Protein AF-A0A4U4E8X3-F1 (afdb_monomer)

Secondary structure (DSSP, 8-state):
----------------SHHHHSS----------TTHHHHHHHHHHHHHHHHHHHHHHHHHHHHB-TTSPBPTT--HHHHHHHHHHHHHHHHHHH-HHHHTTS-HHHHHHHHHHHHHHHHHHHHHHHHHHHHHHHHTTBSSS--SEETTEE-TTPPBPTT--HHHHHHHHHHHHTT---SHHHHHHHHHHHHHHHHHHHHHHHHHHHHTTB-TTSSB-TTS-GGGHHHHHHHHHT---HHHHHHHHHHHHHHHHHHHHHHHHHHHHHHHHHHHHHHHHHHHHHHHHHHHHHHHHHHHHHHHHHHHHHHHHHHHHHHHHHHHHHHHHHHHHHHHHHHHHHHHHHHHHHHHHHHHHHHHHHHHHHTT-

Foldseek 3Di:
DDDDPPPDPPPPPPDDPPPVPPPPPDDDDDDDDPPCPLVVLQVVLLVVLVVLLVVLVVLLCQQAPSLGFGALDDDVVSLVVSVVSLVVVVVLLPPCVSCVSHDPVSSVVSVVSSVVSVLSSVSSVLLVVLQVLLQVQAPDDDGCDRGPDHDLPGAGDPPDALVSLVVSLVSLVVSPDDGPSSVSVVSSSVSSNVLNVLLVVLVVVLCQQADPVGHGDLPGDCPCLVVSVVSLVVRNDPVSSVVSVVSSVNNVVSPVVSVVVVVVVVVVVVVVVVVVVVVVVVVVVVVVVVVVVVVVVVVVVVVVVVVVVVVVVVVVVVVVVVVVVVVVVVVVVVVVVVVVVVVVVVVVVVVVVVVVVVVVVVVVD

Radius of gyration: 70.24 Å; Cα contacts (8 Å, |Δi|>4): 197; chains: 1; bounding box: 148×49×226 Å

Mean predicted aligned error: 13.61 Å

pLDDT: mean 84.88, std 18.54, range [25.69, 98.56]

Structure (mmCIF, N/CA/C/O backbone):
data_AF-A0A4U4E8X3-F1
#
_entry.id   AF-A0A4U4E8X3-F1
#
loop_
_atom_site.group_PDB
_atom_site.id
_atom_site.type_symbol
_atom_site.label_atom_id
_atom_site.label_alt_id
_atom_site.label_comp_id
_atom_site.label_asym_id
_atom_site.label_entity_id
_atom_site.label_seq_id
_atom_site.pdbx_PDB_ins_code
_atom_site.Cartn_x
_atom_site.Cartn_y
_atom_site.Cartn_z
_atom_site.occupancy
_atom_site.B_iso_or_equiv
_atom_site.auth_seq_id
_atom_site.auth_comp_id
_atom_site.auth_asym_id
_atom_site.auth_atom_id
_atom_site.pdbx_PDB_model_num
ATOM 1 N N . MET A 1 1 ? 12.644 16.305 30.733 1.00 39.75 1 MET A N 1
ATOM 2 C CA . MET A 1 1 ? 11.166 16.216 30.734 1.00 39.75 1 MET A CA 1
ATOM 3 C C . MET A 1 1 ? 10.735 15.539 32.026 1.00 39.75 1 MET A C 1
ATOM 5 O O . MET A 1 1 ? 11.116 14.398 32.245 1.00 39.75 1 MET A O 1
ATOM 9 N N . LYS A 1 2 ? 10.052 16.263 32.921 1.00 32.53 2 LYS A N 1
ATOM 10 C CA . LYS A 1 2 ? 9.590 15.738 34.216 1.00 32.53 2 LYS A CA 1
ATOM 11 C C . LYS A 1 2 ? 8.388 14.817 33.978 1.00 32.53 2 LYS A C 1
ATOM 13 O O . LYS A 1 2 ? 7.361 15.289 33.502 1.00 32.53 2 LYS A O 1
ATOM 18 N N . ARG A 1 3 ? 8.522 13.522 34.280 1.00 28.67 3 ARG A N 1
ATOM 19 C CA . ARG A 1 3 ? 7.381 12.601 34.372 1.00 28.67 3 ARG A CA 1
ATOM 20 C C . ARG A 1 3 ? 6.646 12.913 35.673 1.00 28.67 3 ARG A C 1
ATOM 22 O O . ARG A 1 3 ? 7.213 12.752 36.746 1.00 28.67 3 ARG A O 1
ATOM 29 N N . ILE A 1 4 ? 5.427 13.428 35.559 1.00 28.88 4 ILE A N 1
ATOM 30 C CA . ILE A 1 4 ? 4.501 13.558 36.683 1.00 28.88 4 ILE A CA 1
ATOM 31 C C . ILE A 1 4 ? 3.755 12.225 36.746 1.00 28.88 4 ILE A C 1
ATOM 33 O O . ILE A 1 4 ? 2.861 11.968 35.944 1.00 28.88 4 ILE A O 1
ATOM 37 N N . GLU A 1 5 ? 4.189 11.345 37.643 1.00 28.27 5 GLU A N 1
ATOM 38 C CA . GLU A 1 5 ? 3.464 10.124 37.987 1.00 28.27 5 GLU A CA 1
ATOM 39 C C . GLU A 1 5 ? 2.253 10.517 38.837 1.00 28.27 5 GLU A C 1
ATOM 41 O O . GLU A 1 5 ? 2.369 10.827 40.021 1.00 28.27 5 GLU A O 1
ATOM 46 N N . ILE A 1 6 ? 1.076 10.561 38.211 1.00 30.62 6 ILE A N 1
ATOM 47 C CA . ILE A 1 6 ? -0.191 10.689 38.930 1.00 30.62 6 ILE A CA 1
ATOM 48 C C . ILE A 1 6 ? -0.526 9.299 39.471 1.00 30.62 6 ILE A C 1
ATOM 50 O O . ILE A 1 6 ? -1.083 8.448 38.779 1.00 30.62 6 ILE A O 1
ATOM 54 N N . MET A 1 7 ? -0.122 9.071 40.716 1.00 25.69 7 MET A N 1
ATOM 55 C CA . MET A 1 7 ? -0.490 7.919 41.527 1.00 25.69 7 MET A CA 1
ATOM 56 C C . MET A 1 7 ? -1.996 8.013 41.828 1.00 25.69 7 MET A C 1
ATOM 58 O O . MET A 1 7 ? -2.414 8.734 42.730 1.00 25.69 7 MET A O 1
ATOM 62 N N . MET A 1 8 ? -2.833 7.348 41.024 1.00 29.84 8 MET A N 1
ATOM 63 C CA . MET A 1 8 ? -4.249 7.176 41.360 1.00 29.84 8 MET A CA 1
ATOM 64 C C . MET A 1 8 ? -4.354 6.284 42.604 1.00 29.84 8 MET A C 1
ATOM 66 O O . MET A 1 8 ? -3.738 5.215 42.625 1.00 29.84 8 MET A O 1
ATOM 70 N N . PRO A 1 9 ? -5.133 6.671 43.627 1.00 33.16 9 PRO A N 1
ATOM 71 C CA . PRO A 1 9 ? -5.427 5.779 44.732 1.00 33.16 9 PRO A CA 1
ATOM 72 C C . PRO A 1 9 ? -6.280 4.626 44.197 1.00 33.16 9 PRO A C 1
ATOM 74 O O . PRO A 1 9 ? -7.441 4.801 43.833 1.00 33.16 9 PRO A O 1
ATOM 77 N N . VAL A 1 10 ? -5.688 3.434 44.131 1.00 31.28 10 VAL A N 1
ATOM 78 C CA . VAL A 1 10 ? -6.436 2.178 44.069 1.00 31.28 10 VAL A CA 1
ATOM 79 C C . VAL A 1 10 ? -7.193 2.096 45.389 1.00 31.28 10 VAL A C 1
ATOM 81 O O . VAL A 1 10 ? -6.617 1.779 46.429 1.00 31.28 10 VAL A O 1
ATOM 84 N N . VAL A 1 11 ? -8.469 2.475 45.365 1.00 31.50 11 VAL A N 1
ATOM 85 C CA . VAL A 1 11 ? -9.379 2.276 46.489 1.00 31.50 11 VAL A CA 1
ATOM 86 C C . VAL A 1 11 ? -9.581 0.770 46.610 1.00 31.50 11 VAL A C 1
ATOM 88 O O . VAL A 1 11 ? -10.378 0.161 45.903 1.00 31.50 11 VAL A O 1
ATOM 91 N N . VAL A 1 12 ? -8.780 0.156 47.476 1.00 31.02 12 VAL A N 1
ATOM 92 C CA . VAL A 1 12 ? -8.960 -1.216 47.940 1.00 31.02 12 VAL A CA 1
ATOM 93 C C . VAL A 1 12 ? -10.266 -1.243 48.733 1.00 31.02 12 VAL A C 1
ATOM 95 O O . VAL A 1 12 ? -10.288 -0.946 49.925 1.00 31.02 12 VAL A O 1
ATOM 98 N N . ILE A 1 13 ? -11.374 -1.587 48.073 1.00 35.78 13 ILE A N 1
ATOM 99 C CA . ILE A 1 13 ? -12.645 -1.918 48.734 1.00 35.78 13 ILE A CA 1
ATOM 100 C C . ILE A 1 13 ? -12.522 -3.352 49.271 1.00 35.78 13 ILE A C 1
ATOM 102 O O . ILE A 1 13 ? -13.151 -4.290 48.797 1.00 35.78 13 ILE A O 1
ATOM 106 N N . VAL A 1 14 ? -11.647 -3.536 50.259 1.00 38.25 14 VAL A N 1
ATOM 107 C CA . VAL A 1 14 ? -11.570 -4.750 51.082 1.00 38.25 14 VAL A CA 1
ATOM 108 C C . VAL A 1 14 ? -11.505 -4.307 52.534 1.00 38.25 14 VAL A C 1
ATOM 110 O O . VAL A 1 14 ? -10.469 -4.378 53.183 1.00 38.25 14 VAL A O 1
ATOM 113 N N . LEU A 1 15 ? -12.616 -3.781 53.043 1.00 35.06 15 LEU A N 1
ATOM 114 C CA . LEU A 1 15 ? -12.811 -3.562 54.474 1.00 35.06 15 LEU A CA 1
ATOM 115 C C . LEU A 1 15 ? -14.268 -3.195 54.720 1.00 35.06 15 LEU A C 1
ATOM 117 O O . LEU A 1 15 ? -14.590 -2.020 54.696 1.00 35.06 15 LEU A O 1
ATOM 121 N N . LEU A 1 16 ? -15.148 -4.186 54.929 1.00 33.88 16 LEU A N 1
ATOM 122 C CA . LEU A 1 16 ? -16.411 -3.990 55.669 1.00 33.88 16 LEU A CA 1
ATOM 123 C C . LEU A 1 16 ? -17.193 -5.279 56.015 1.00 33.88 16 LEU A C 1
ATOM 125 O O . LEU A 1 16 ? -18.355 -5.203 56.394 1.00 33.88 16 LEU A O 1
ATOM 129 N N . ILE A 1 17 ? -16.572 -6.467 56.004 1.00 38.47 17 ILE A N 1
ATOM 130 C CA . ILE A 1 17 ? -17.195 -7.671 56.605 1.00 38.47 17 ILE A CA 1
ATOM 131 C C . ILE A 1 17 ? -17.140 -7.621 58.153 1.00 38.47 17 ILE A C 1
ATOM 133 O O . ILE A 1 17 ? -17.890 -8.311 58.836 1.00 38.47 17 ILE A O 1
ATOM 137 N N . VAL A 1 18 ? -16.322 -6.742 58.748 1.00 38.53 18 VAL A N 1
ATOM 138 C CA . VAL A 1 18 ? -16.055 -6.759 60.201 1.00 38.53 18 VAL A CA 1
ATOM 139 C C . VAL A 1 18 ? -16.938 -5.799 61.020 1.00 38.53 18 VAL A C 1
ATOM 141 O O . VAL A 1 18 ? -17.185 -6.073 62.195 1.00 38.53 18 VAL A O 1
ATOM 144 N N . LEU A 1 19 ? -17.497 -4.723 60.449 1.00 36.66 19 LEU A N 1
ATOM 145 C CA . LEU A 1 19 ? -18.262 -3.750 61.257 1.00 36.66 19 LEU A CA 1
ATOM 146 C C . LEU A 1 19 ? -19.733 -4.125 61.497 1.00 36.66 19 LEU A C 1
ATOM 148 O O . LEU A 1 19 ? -20.310 -3.647 62.467 1.00 36.66 19 LEU A O 1
ATOM 152 N N . PHE A 1 20 ? -20.318 -5.037 60.711 1.00 41.59 20 PHE A N 1
ATOM 153 C CA . PHE A 1 20 ? -21.650 -5.587 61.013 1.00 41.59 20 PHE A CA 1
ATOM 154 C C . PHE A 1 20 ? -21.611 -6.892 61.827 1.00 41.59 20 PHE A C 1
ATOM 156 O O . PHE A 1 20 ? -22.578 -7.206 62.517 1.00 41.59 20 PHE A O 1
ATOM 163 N N . GLY A 1 21 ? -20.500 -7.640 61.804 1.00 35.34 21 GLY A N 1
ATOM 164 C CA . GLY A 1 21 ? -20.381 -8.920 62.517 1.00 35.34 21 GLY A CA 1
ATOM 165 C C . GLY A 1 21 ? -20.023 -8.815 64.005 1.00 35.34 21 GLY A C 1
ATOM 166 O O . GLY A 1 21 ? -20.300 -9.742 64.762 1.00 35.34 21 GLY A O 1
ATOM 167 N N . SER A 1 22 ? -19.431 -7.701 64.449 1.00 34.91 22 SER A N 1
ATOM 168 C CA . SER A 1 22 ? -18.725 -7.670 65.744 1.00 34.91 22 SER A CA 1
ATOM 169 C C . SER A 1 22 ? -19.485 -7.017 66.906 1.00 34.91 22 SER A C 1
ATOM 171 O O . SER A 1 22 ? -19.004 -7.085 68.033 1.00 34.91 22 SER A O 1
ATOM 173 N N . PHE A 1 23 ? -20.651 -6.392 66.686 1.00 38.66 23 PHE A N 1
ATOM 174 C CA . PHE A 1 23 ? -21.332 -5.628 67.751 1.00 38.66 23 PHE A CA 1
ATOM 175 C C . PHE A 1 23 ? -22.553 -6.317 68.392 1.00 38.66 23 PHE A C 1
ATOM 177 O O . PHE A 1 23 ? -23.090 -5.803 69.367 1.00 38.66 23 PHE A O 1
ATOM 184 N N . PHE A 1 24 ? -22.986 -7.496 67.923 1.00 43.75 24 PHE A N 1
ATOM 185 C CA . PHE A 1 24 ? -24.283 -8.076 68.334 1.00 43.75 24 PHE A CA 1
ATOM 186 C C . PHE A 1 24 ? -24.245 -9.473 68.977 1.00 43.75 24 PHE A C 1
ATOM 188 O O . PHE A 1 24 ? -25.251 -10.177 68.986 1.00 43.75 24 PHE A O 1
ATOM 195 N N . TYR A 1 25 ? -23.133 -9.866 69.607 1.00 38.88 25 TYR A N 1
ATOM 196 C CA . TYR A 1 25 ? -23.104 -11.037 70.499 1.00 38.88 25 TYR A CA 1
ATOM 197 C C . TYR A 1 25 ? -22.824 -10.629 71.952 1.00 38.88 25 TYR A C 1
ATOM 199 O O . TYR A 1 25 ? -21.794 -10.954 72.536 1.00 38.88 25 TYR A O 1
ATOM 207 N N . LYS A 1 26 ? -23.778 -9.927 72.576 1.00 35.81 26 LYS A N 1
ATOM 208 C CA . LYS A 1 26 ? -23.863 -9.865 74.041 1.00 35.81 26 LYS A CA 1
ATOM 209 C C . LYS A 1 26 ? -25.292 -10.168 74.483 1.00 35.81 26 LYS A C 1
ATOM 211 O O . LYS A 1 26 ? -26.188 -9.336 74.416 1.00 35.81 26 LYS A O 1
ATOM 216 N N . LYS A 1 27 ? -25.470 -11.422 74.896 1.00 53.50 27 LYS A N 1
ATOM 217 C CA . LYS A 1 27 ? -26.635 -11.983 75.580 1.00 53.50 27 LYS A CA 1
ATOM 218 C C . LYS A 1 27 ? -27.003 -11.067 76.751 1.00 53.50 27 LYS A C 1
ATOM 220 O O . LYS A 1 27 ? -26.220 -10.970 77.693 1.00 53.50 27 LYS A O 1
ATOM 225 N N . ASN A 1 28 ? -28.161 -10.410 76.702 1.00 39.38 28 ASN A N 1
ATOM 226 C CA . ASN A 1 28 ? -28.759 -9.870 77.912 1.00 39.38 28 ASN A CA 1
ATOM 227 C C . ASN A 1 28 ? -30.272 -10.069 77.938 1.00 39.38 28 ASN A C 1
ATOM 229 O O . ASN A 1 28 ? -30.977 -9.997 76.935 1.00 39.38 28 ASN A O 1
ATOM 233 N N . THR A 1 29 ? -30.681 -10.438 79.134 1.00 44.25 29 THR A N 1
ATOM 234 C CA . THR A 1 29 ? -31.947 -10.996 79.567 1.00 44.25 29 THR A CA 1
ATOM 235 C C . THR A 1 29 ? -33.033 -9.925 79.613 1.00 44.25 29 THR A C 1
ATOM 237 O O . THR A 1 29 ? -32.749 -8.742 79.770 1.00 44.25 29 THR A O 1
ATOM 240 N N . GLN A 1 30 ? -34.275 -10.382 79.477 1.00 49.22 30 GLN A N 1
ATOM 241 C CA . GLN A 1 30 ? -35.524 -9.628 79.547 1.00 49.22 30 GLN A CA 1
ATOM 242 C C . GLN A 1 30 ? -35.517 -8.474 80.563 1.00 49.22 30 GLN A C 1
ATOM 244 O O . GLN A 1 30 ? -35.451 -8.709 81.766 1.00 49.22 30 GLN A O 1
ATOM 249 N N . GLN A 1 31 ? -35.741 -7.255 80.075 1.00 39.00 31 GLN A N 1
ATOM 250 C CA . GLN A 1 31 ? -36.633 -6.294 80.720 1.00 39.00 31 GLN A CA 1
ATOM 251 C C . GLN A 1 31 ? -37.178 -5.339 79.658 1.00 39.00 31 GLN A C 1
ATOM 253 O O . GLN A 1 31 ? -36.463 -4.515 79.096 1.00 39.00 31 GLN A O 1
ATOM 258 N N . ALA A 1 32 ? -38.465 -5.513 79.360 1.00 48.06 32 ALA A N 1
ATOM 259 C CA . ALA A 1 32 ? -39.227 -4.657 78.475 1.00 48.06 32 ALA A CA 1
ATOM 260 C C . ALA A 1 32 ? -39.367 -3.265 79.104 1.00 48.06 32 ALA A C 1
ATOM 262 O O . ALA A 1 32 ? -40.010 -3.101 80.140 1.00 48.06 32 ALA A O 1
ATOM 263 N N . SER A 1 33 ? -38.790 -2.266 78.444 1.00 44.06 33 SER A N 1
ATOM 264 C CA . SER A 1 33 ? -39.191 -0.870 78.578 1.00 44.06 33 SER A CA 1
ATOM 265 C C . SER A 1 33 ? -39.529 -0.361 77.178 1.00 44.06 33 SER A C 1
ATOM 267 O O . SER A 1 33 ? -38.876 -0.694 76.193 1.00 44.06 33 SER A O 1
ATOM 269 N N . THR A 1 34 ? -40.634 0.366 77.067 1.00 40.47 34 THR A N 1
ATOM 270 C CA . THR A 1 34 ? -41.367 0.717 75.839 1.00 40.47 34 THR A CA 1
ATOM 271 C C . THR A 1 34 ? -40.649 1.699 74.898 1.00 40.47 34 THR A C 1
ATOM 273 O O . THR A 1 34 ? -41.286 2.359 74.083 1.00 40.47 34 THR A O 1
ATOM 276 N N . THR A 1 35 ? -39.320 1.752 74.958 1.00 41.91 35 THR A N 1
ATOM 277 C CA . THR A 1 35 ? -38.432 2.506 74.061 1.00 41.91 35 THR A CA 1
ATOM 278 C C . THR A 1 35 ? -37.864 1.633 72.922 1.00 41.91 35 THR A C 1
ATOM 280 O O . THR A 1 35 ? -37.208 2.147 72.025 1.00 41.91 35 THR A O 1
ATOM 283 N N . ASP A 1 36 ? -38.148 0.323 72.912 1.00 46.91 36 ASP A N 1
ATOM 284 C CA . ASP A 1 36 ? -37.499 -0.669 72.028 1.00 46.91 36 ASP A CA 1
ATOM 285 C C . ASP A 1 36 ? -38.204 -0.969 70.688 1.00 46.91 36 ASP A C 1
ATOM 287 O O . ASP A 1 36 ? -37.655 -1.667 69.832 1.00 46.91 36 ASP A O 1
ATOM 291 N N . SER A 1 37 ? -39.415 -0.453 70.450 1.00 50.44 37 SER A N 1
ATOM 292 C CA . SER A 1 37 ? -40.157 -0.785 69.216 1.00 50.44 37 SER A CA 1
ATOM 293 C C . SER A 1 37 ? -39.642 -0.062 67.960 1.00 50.44 37 SER A C 1
ATOM 295 O O . SER A 1 37 ? -39.779 -0.582 66.850 1.00 50.44 37 SER A O 1
ATOM 297 N N . THR A 1 38 ? -39.025 1.113 68.118 1.00 51.22 38 THR A N 1
ATOM 298 C CA . THR A 1 38 ? -38.422 1.898 67.028 1.00 51.22 38 THR A CA 1
ATOM 299 C C . THR A 1 38 ? -37.070 1.325 66.604 1.00 51.22 38 THR A C 1
ATOM 301 O O . THR A 1 38 ? -36.862 1.119 65.408 1.00 51.22 38 THR A O 1
ATOM 304 N N . ASN A 1 39 ? -36.220 0.938 67.564 1.00 53.12 39 ASN A N 1
ATOM 305 C CA . ASN A 1 39 ? -34.931 0.283 67.297 1.00 53.12 39 ASN A CA 1
ATOM 306 C C . ASN A 1 39 ? -35.096 -1.063 66.572 1.00 53.12 39 ASN A C 1
ATOM 308 O O . ASN A 1 39 ? -34.350 -1.369 65.646 1.00 53.12 39 ASN A O 1
ATOM 312 N N . TYR A 1 40 ? -36.101 -1.869 66.933 1.00 57.72 40 TYR A N 1
ATOM 313 C CA . TYR A 1 40 ? -36.323 -3.163 66.274 1.00 57.72 40 TYR A CA 1
ATOM 314 C C . TYR A 1 40 ? -36.757 -3.020 64.803 1.00 57.72 40 TYR A C 1
ATOM 316 O O . TYR A 1 40 ? -36.376 -3.826 63.950 1.00 57.72 40 TYR A O 1
ATOM 324 N N . LYS A 1 41 ? -37.541 -1.980 64.482 1.00 61.06 41 LYS A N 1
ATOM 325 C CA . LYS A 1 41 ? -37.947 -1.681 63.099 1.00 61.06 41 LYS A CA 1
ATOM 326 C C . LYS A 1 41 ? -36.789 -1.118 62.273 1.00 61.06 41 LYS A C 1
ATOM 328 O O . LYS A 1 41 ? -36.628 -1.547 61.135 1.00 61.06 41 LYS A O 1
ATOM 333 N N . GLU A 1 42 ? -35.967 -0.234 62.843 1.00 61.59 42 GLU A N 1
ATOM 334 C CA . GLU A 1 42 ? -34.748 0.276 62.193 1.00 61.59 42 GLU A CA 1
ATOM 335 C C . GLU A 1 42 ? -33.795 -0.867 61.807 1.00 61.59 42 GLU A C 1
ATOM 337 O O . GLU A 1 42 ? -33.393 -0.981 60.648 1.00 61.59 42 GLU A O 1
ATOM 342 N N . VAL A 1 43 ? -33.499 -1.774 62.746 1.00 64.44 43 VAL A N 1
ATOM 343 C CA . VAL A 1 43 ? -32.559 -2.886 62.527 1.00 64.44 43 VAL A CA 1
ATOM 344 C C . VAL A 1 43 ? -33.024 -3.827 61.412 1.00 64.44 43 VAL A C 1
ATOM 346 O O . VAL A 1 43 ? -32.202 -4.285 60.618 1.00 64.44 43 VAL A O 1
ATOM 349 N N . ASN A 1 44 ? -34.326 -4.107 61.304 1.00 72.19 44 ASN A N 1
ATOM 350 C CA . ASN A 1 44 ? -34.842 -5.001 60.264 1.00 72.19 44 ASN A CA 1
ATOM 351 C C . ASN A 1 44 ? -34.807 -4.375 58.862 1.00 72.19 44 ASN A C 1
ATOM 353 O O . ASN A 1 44 ? -34.439 -5.065 57.909 1.00 72.19 44 ASN A O 1
ATOM 357 N N . VAL A 1 45 ? -35.136 -3.084 58.729 1.00 72.62 45 VAL A N 1
ATOM 358 C CA . VAL A 1 45 ? -35.063 -2.382 57.434 1.00 72.62 45 VAL A CA 1
ATOM 359 C C . VAL A 1 45 ? -33.610 -2.270 56.970 1.00 72.62 45 VAL A C 1
ATOM 361 O O . VAL A 1 45 ? -33.306 -2.643 55.836 1.00 72.62 45 VAL A O 1
ATOM 364 N N . LEU A 1 46 ? -32.695 -1.875 57.865 1.00 72.19 46 LEU A N 1
ATOM 365 C CA . LEU A 1 46 ? -31.260 -1.801 57.569 1.00 72.19 46 LEU A CA 1
ATOM 366 C C . LEU A 1 46 ? -30.671 -3.166 57.198 1.00 72.19 46 LEU A C 1
ATOM 368 O O . LEU A 1 46 ? -29.879 -3.265 56.264 1.00 72.19 46 LEU A O 1
ATOM 372 N N . LYS A 1 47 ? -31.077 -4.237 57.889 1.00 75.56 47 LYS A N 1
ATOM 373 C CA . LYS A 1 47 ? -30.613 -5.597 57.587 1.00 75.56 47 LYS A CA 1
ATOM 374 C C . LYS A 1 47 ? -31.103 -6.081 56.221 1.00 75.56 47 LYS A C 1
ATOM 376 O O . LYS A 1 47 ? -30.329 -6.705 55.499 1.00 75.56 47 LYS A O 1
ATOM 381 N N . SER A 1 48 ? -32.355 -5.788 55.859 1.00 81.88 48 SER A N 1
ATOM 382 C CA . SER A 1 48 ? -32.906 -6.147 54.545 1.00 81.88 48 SER A CA 1
ATOM 383 C C . SER A 1 48 ? -32.217 -5.373 53.420 1.00 81.88 48 SER A C 1
ATOM 385 O O . SER A 1 48 ? -31.714 -5.979 52.478 1.00 81.88 48 SER A O 1
ATOM 387 N N . GLN A 1 49 ? -32.128 -4.044 53.538 1.00 82.50 49 GLN A N 1
ATOM 388 C CA . GLN A 1 49 ? -31.494 -3.195 52.524 1.00 82.50 49 GLN A CA 1
ATOM 389 C C . GLN A 1 49 ? -29.993 -3.490 52.393 1.00 82.50 49 GLN A C 1
ATOM 391 O O . GLN A 1 49 ? -29.494 -3.622 51.279 1.00 82.50 49 GLN A O 1
ATOM 396 N N . GLY A 1 50 ? -29.283 -3.692 53.507 1.00 83.62 50 GLY A N 1
ATOM 397 C CA . GLY A 1 50 ? -27.869 -4.069 53.493 1.00 83.62 50 GLY A CA 1
ATOM 398 C C . GLY A 1 50 ? -27.613 -5.424 52.823 1.00 83.62 50 GLY A C 1
ATOM 399 O O . GLY A 1 50 ? -26.629 -5.580 52.097 1.00 83.62 50 GLY A O 1
ATOM 400 N N . ALA A 1 51 ? -28.513 -6.399 52.999 1.00 88.31 51 ALA A N 1
ATOM 401 C CA . ALA A 1 51 ? -28.427 -7.680 52.299 1.00 88.31 51 ALA A CA 1
ATOM 402 C C . ALA A 1 51 ? -28.642 -7.525 50.783 1.00 88.31 51 ALA A C 1
ATOM 404 O O . ALA A 1 51 ? -27.901 -8.120 49.997 1.00 88.31 51 ALA A O 1
ATOM 405 N N . GLU A 1 52 ? -29.606 -6.700 50.362 1.00 90.69 52 GLU A N 1
ATOM 406 C CA . GLU A 1 52 ? -29.838 -6.403 48.943 1.00 90.69 52 GLU A CA 1
ATOM 407 C C . GLU A 1 52 ? -28.663 -5.649 48.309 1.00 90.69 52 GLU A C 1
ATOM 409 O O . GLU A 1 52 ? -28.239 -6.009 47.212 1.00 90.69 52 GLU A O 1
ATOM 414 N N . ILE A 1 53 ? -28.075 -4.670 49.005 1.00 90.94 53 ILE A N 1
ATOM 415 C CA . ILE A 1 53 ? -26.882 -3.949 48.534 1.00 90.94 53 ILE A CA 1
ATOM 416 C C . ILE A 1 53 ? -25.693 -4.898 48.393 1.00 90.94 53 ILE A C 1
ATOM 418 O O . ILE A 1 53 ? -25.020 -4.891 47.363 1.00 90.94 53 ILE A O 1
ATOM 422 N N . THR A 1 54 ? -25.472 -5.780 49.371 1.00 91.81 54 THR A N 1
ATOM 423 C CA . THR A 1 54 ? -24.414 -6.802 49.291 1.00 91.81 54 THR A CA 1
ATOM 424 C C . THR A 1 54 ? -24.619 -7.709 48.073 1.00 91.81 54 THR A C 1
ATOM 426 O O . THR A 1 54 ? -23.666 -8.053 47.368 1.00 91.81 54 THR A O 1
ATOM 429 N N . LEU A 1 55 ? -25.869 -8.086 47.784 1.00 93.12 55 LEU A N 1
ATOM 430 C CA . LEU A 1 55 ? -26.211 -8.880 46.607 1.00 93.12 55 LEU A CA 1
ATOM 431 C C . LEU A 1 55 ? -25.982 -8.104 45.301 1.00 93.12 55 LEU A C 1
ATOM 433 O O . LEU A 1 55 ? -25.428 -8.673 44.360 1.00 93.12 55 LEU A O 1
ATOM 437 N N . ILE A 1 56 ? -26.365 -6.823 45.247 1.00 95.06 56 ILE A N 1
ATOM 438 C CA . ILE A 1 56 ? -26.097 -5.925 44.115 1.00 95.06 56 ILE A CA 1
ATOM 439 C C . ILE A 1 56 ? -24.590 -5.849 43.864 1.00 95.06 56 ILE A C 1
ATOM 441 O O . ILE A 1 56 ? -24.149 -6.126 42.751 1.00 95.06 56 ILE A O 1
ATOM 445 N N . GLN A 1 57 ? -23.791 -5.551 44.889 1.00 94.50 57 GLN A N 1
ATOM 446 C CA . GLN A 1 57 ? -22.334 -5.456 44.781 1.00 94.50 57 GLN A CA 1
ATOM 447 C C . GLN A 1 57 ? -21.724 -6.764 44.269 1.00 94.50 57 GLN A C 1
ATOM 449 O O . GLN A 1 57 ? -20.929 -6.736 43.331 1.00 94.50 57 GLN A O 1
ATOM 454 N N . LYS A 1 58 ? -22.156 -7.913 44.808 1.00 95.19 58 LYS A N 1
ATOM 455 C CA . LYS A 1 58 ? -21.721 -9.239 44.349 1.00 95.19 58 LYS A CA 1
ATOM 456 C C . LYS A 1 58 ? -22.073 -9.496 42.881 1.00 95.19 58 LYS A C 1
ATOM 458 O O . LYS A 1 58 ? -21.248 -10.017 42.139 1.00 95.19 58 LYS A O 1
ATOM 463 N N . LYS A 1 59 ? -23.283 -9.146 42.440 1.00 95.81 59 LYS A N 1
ATOM 464 C CA . LYS A 1 59 ? -23.667 -9.289 41.028 1.00 95.81 59 LYS A CA 1
ATOM 465 C C . LYS A 1 59 ? -22.853 -8.352 40.137 1.00 95.81 59 LYS A C 1
ATOM 467 O O . LYS A 1 59 ? -22.376 -8.765 39.089 1.00 95.81 59 LYS A O 1
ATOM 472 N N . LEU A 1 60 ? -22.623 -7.112 40.564 1.00 96.44 60 LEU A N 1
ATOM 473 C CA . LEU A 1 60 ? -21.821 -6.155 39.803 1.00 96.44 60 LEU A CA 1
ATOM 474 C C . LEU A 1 60 ? -20.356 -6.589 39.667 1.00 96.44 60 LEU A C 1
ATOM 476 O O . LEU A 1 60 ? -19.771 -6.345 38.616 1.00 96.44 60 LEU A O 1
ATOM 480 N N . THR A 1 61 ? -19.765 -7.239 40.676 1.00 95.19 61 THR A N 1
ATOM 481 C CA . THR A 1 61 ? -18.409 -7.814 40.570 1.00 95.19 61 THR A CA 1
ATOM 482 C C . THR A 1 61 ? -18.364 -9.084 39.724 1.00 95.19 61 THR A C 1
ATOM 484 O O . THR A 1 61 ? -17.351 -9.356 39.088 1.00 95.19 61 THR A O 1
ATOM 487 N N . GLN A 1 62 ? -19.463 -9.840 39.655 1.00 95.69 62 GLN A N 1
ATOM 488 C CA . GLN A 1 62 ? -19.603 -10.953 38.711 1.00 95.69 62 GLN A CA 1
ATOM 489 C C . GLN A 1 62 ? -19.736 -10.477 37.262 1.00 95.69 62 GLN A C 1
ATOM 491 O O . GLN A 1 62 ? -19.266 -11.167 36.366 1.00 95.69 62 GLN A O 1
ATOM 496 N N . LEU A 1 63 ? -20.364 -9.320 37.026 1.00 97.38 63 LEU A N 1
ATOM 497 C CA . LEU A 1 63 ? -20.545 -8.746 35.688 1.00 97.38 63 LEU A CA 1
ATOM 498 C C . LEU A 1 63 ? -19.330 -7.947 35.202 1.00 97.38 63 LEU A C 1
ATOM 500 O O . LEU A 1 63 ? -19.138 -7.821 33.993 1.00 97.38 63 LEU A O 1
ATOM 504 N N . MET A 1 64 ? -18.528 -7.398 36.117 1.00 97.38 64 MET A N 1
ATOM 505 C CA . MET A 1 64 ? -17.311 -6.656 35.802 1.00 97.38 64 MET A CA 1
ATOM 506 C C . MET A 1 64 ? -16.253 -6.854 36.888 1.00 97.38 64 MET A C 1
ATOM 508 O O . MET A 1 64 ? -16.492 -6.541 38.057 1.00 97.38 64 MET A O 1
ATOM 512 N N . ASN A 1 65 ? -15.075 -7.329 36.485 1.00 96.06 65 ASN A N 1
ATOM 513 C CA . ASN A 1 65 ? -13.957 -7.568 37.394 1.00 96.06 65 ASN A CA 1
ATOM 514 C C . ASN A 1 65 ? -13.293 -6.256 37.863 1.00 96.06 65 ASN A C 1
ATOM 516 O O . ASN A 1 65 ? -13.638 -5.153 37.428 1.00 96.06 65 ASN A O 1
ATOM 520 N N . GLU A 1 66 ? -12.313 -6.374 38.756 1.00 94.50 66 GLU A N 1
ATOM 521 C CA . GLU A 1 66 ? -11.586 -5.235 39.338 1.00 94.50 66 GLU A CA 1
ATOM 522 C C . GLU A 1 66 ? -10.738 -4.472 38.309 1.00 94.50 66 GLU A C 1
ATOM 524 O O . GLU A 1 66 ? -10.515 -3.271 38.435 1.00 94.50 66 GLU A O 1
ATOM 529 N N . GLN A 1 67 ? -10.301 -5.152 37.250 1.00 96.06 67 GLN A N 1
ATOM 530 C CA . GLN A 1 67 ? -9.557 -4.582 36.129 1.00 96.06 67 GLN A CA 1
ATOM 531 C C . GLN A 1 67 ? -10.471 -3.853 35.127 1.00 96.06 67 GLN A C 1
ATOM 533 O O . GLN A 1 67 ? -9.982 -3.245 34.169 1.00 96.06 67 GLN A O 1
ATOM 538 N N . GLY A 1 68 ? -11.789 -3.897 35.343 1.00 96.69 68 GLY A N 1
ATOM 539 C CA . GLY A 1 68 ? -12.806 -3.241 34.532 1.00 96.69 68 GLY A CA 1
ATOM 540 C C . GLY A 1 68 ? -13.267 -4.037 33.309 1.00 96.69 68 GLY A C 1
ATOM 541 O O . GLY A 1 68 ? -14.059 -3.508 32.526 1.00 96.69 68 GLY A O 1
ATOM 542 N N . TYR A 1 69 ? -12.811 -5.274 33.110 1.00 98.19 69 TYR A N 1
ATOM 543 C CA . TYR A 1 69 ? -13.326 -6.140 32.049 1.00 98.19 69 TYR A CA 1
ATOM 544 C C . TYR A 1 69 ? -14.700 -6.686 32.419 1.00 98.19 69 TYR A C 1
ATOM 546 O O . TYR A 1 69 ? -14.961 -7.036 33.569 1.00 98.19 69 TYR A O 1
ATOM 554 N N . LEU A 1 70 ? -15.577 -6.772 31.420 1.00 98.06 70 LEU A N 1
ATOM 555 C CA . LEU A 1 70 ? -16.874 -7.420 31.576 1.00 98.06 70 LEU A CA 1
ATOM 556 C C . LEU A 1 70 ? -16.716 -8.939 31.701 1.00 98.06 70 LEU A C 1
ATOM 558 O O . LEU A 1 70 ? -15.741 -9.512 31.224 1.00 98.06 70 LEU A O 1
ATOM 562 N N . ALA A 1 71 ? -17.697 -9.613 32.287 1.00 97.12 71 ALA A N 1
ATOM 563 C CA . ALA A 1 71 ? -17.795 -11.061 32.161 1.00 97.12 71 ALA A CA 1
ATOM 564 C C . ALA A 1 71 ? -17.982 -11.471 30.692 1.00 97.12 71 ALA A C 1
ATOM 566 O O . ALA A 1 71 ? -18.505 -10.715 29.873 1.00 97.12 71 ALA A O 1
ATOM 567 N N . GLU A 1 72 ? -17.599 -12.701 30.350 1.00 95.06 72 GLU A N 1
ATOM 568 C CA . GLU A 1 72 ? -17.711 -13.196 28.972 1.00 95.06 72 GLU A CA 1
ATOM 569 C C . GLU A 1 72 ? -19.152 -13.198 28.434 1.00 95.06 72 GLU A C 1
ATOM 571 O O . GLU A 1 72 ? -19.341 -13.080 27.225 1.00 95.06 72 GLU A O 1
ATOM 576 N N . ASN A 1 73 ? -20.150 -13.329 29.315 1.00 90.69 73 ASN A N 1
ATOM 577 C CA . ASN A 1 73 ? -21.560 -13.491 28.957 1.00 90.69 73 ASN A CA 1
ATOM 578 C C . ASN A 1 73 ? -22.465 -12.523 29.741 1.00 90.69 73 ASN A C 1
ATOM 580 O O . ASN A 1 73 ? -23.445 -12.947 30.352 1.00 90.69 73 ASN A O 1
ATOM 584 N N . VAL A 1 74 ? -22.137 -11.227 29.750 1.00 94.62 74 VAL A N 1
ATOM 585 C CA . VAL A 1 74 ? -23.052 -10.206 30.290 1.00 94.62 74 VAL A CA 1
ATOM 586 C C . VAL A 1 74 ? -24.310 -10.157 29.420 1.00 94.62 74 VAL A C 1
ATOM 588 O O . VAL A 1 74 ? -24.251 -9.732 28.266 1.00 94.62 74 VAL A O 1
ATOM 591 N N . ASN A 1 75 ? -25.439 -10.596 29.973 1.00 93.19 75 ASN A N 1
ATOM 592 C CA . ASN A 1 75 ? -26.748 -10.516 29.328 1.00 93.19 75 ASN A CA 1
ATOM 593 C C . ASN A 1 75 ? -27.568 -9.347 29.899 1.00 93.19 75 ASN A C 1
ATOM 595 O O . ASN A 1 75 ? -27.282 -8.822 30.980 1.00 93.19 75 ASN A O 1
ATOM 599 N N . ASP A 1 76 ? -28.573 -8.918 29.140 1.00 94.31 76 ASP A N 1
ATOM 600 C CA . ASP A 1 76 ? -29.392 -7.761 29.501 1.00 94.31 76 ASP A CA 1
ATOM 601 C C . ASP A 1 76 ? -30.350 -8.068 30.667 1.00 94.31 76 ASP A C 1
ATOM 603 O O . ASP A 1 76 ? -30.624 -7.171 31.466 1.00 94.31 76 ASP A O 1
ATOM 607 N N . ASP A 1 77 ? -30.753 -9.331 30.849 1.00 94.88 77 ASP A N 1
ATOM 608 C CA . ASP A 1 77 ? -31.636 -9.781 31.937 1.00 94.88 77 ASP A CA 1
ATOM 609 C C . ASP A 1 77 ? -30.977 -9.623 33.320 1.00 94.88 77 ASP A C 1
ATOM 611 O O . ASP A 1 77 ? -31.611 -9.181 34.285 1.00 94.88 77 ASP A O 1
ATOM 615 N N . ASP A 1 78 ? -29.683 -9.937 33.431 1.00 93.06 78 ASP A N 1
ATOM 616 C CA . ASP A 1 78 ? -28.898 -9.755 34.652 1.00 93.06 78 ASP A CA 1
ATOM 617 C C . ASP A 1 78 ? -28.776 -8.268 34.999 1.00 93.06 78 ASP A C 1
ATOM 619 O O . ASP A 1 78 ? -28.964 -7.872 36.155 1.00 93.06 78 ASP A O 1
ATOM 623 N N . LEU A 1 79 ? -28.520 -7.424 33.995 1.00 95.75 79 LEU A N 1
ATOM 624 C CA . LEU A 1 79 ? -28.452 -5.974 34.170 1.00 95.75 79 LEU A CA 1
ATOM 625 C C . LEU A 1 79 ? -29.810 -5.379 34.540 1.00 95.75 79 LEU A C 1
ATOM 627 O O . LEU A 1 79 ? -29.876 -4.497 35.400 1.00 95.75 79 LEU A O 1
ATOM 631 N N . GLU A 1 80 ? -30.893 -5.846 33.923 1.00 96.62 80 GLU A N 1
ATOM 632 C CA . GLU A 1 80 ? -32.258 -5.430 34.239 1.00 96.62 80 GLU A CA 1
ATOM 633 C C . GLU A 1 80 ? -32.640 -5.842 35.660 1.00 96.62 80 GLU A C 1
ATOM 635 O O . GLU A 1 80 ? -33.159 -5.022 36.418 1.00 96.62 80 GLU A O 1
ATOM 640 N N . THR A 1 81 ? -32.308 -7.069 36.062 1.00 95.56 81 THR A N 1
ATOM 641 C CA . THR A 1 81 ? -32.554 -7.567 37.419 1.00 95.56 81 THR A CA 1
ATOM 642 C C . THR A 1 81 ? -31.862 -6.689 38.460 1.00 95.56 81 THR A C 1
ATOM 644 O O . THR A 1 81 ? -32.508 -6.236 39.403 1.00 95.56 81 THR A O 1
ATOM 647 N N . VAL A 1 82 ? -30.566 -6.404 38.284 1.00 95.44 82 VAL A N 1
ATOM 648 C CA . VAL A 1 82 ? -29.814 -5.546 39.217 1.00 95.44 82 VAL A CA 1
ATOM 649 C C . VAL A 1 82 ? -30.357 -4.112 39.210 1.00 95.44 82 VAL A C 1
ATOM 651 O O . VAL A 1 82 ? -30.466 -3.497 40.269 1.00 95.44 82 VAL A O 1
ATOM 654 N N . THR A 1 83 ? -30.763 -3.598 38.045 1.00 97.50 83 THR A N 1
ATOM 655 C CA . THR A 1 83 ? -31.382 -2.266 37.922 1.00 97.50 83 THR A CA 1
ATOM 656 C C . THR A 1 83 ? -32.689 -2.182 38.701 1.00 97.50 83 THR A C 1
ATOM 658 O O . THR A 1 83 ? -32.849 -1.272 39.506 1.00 97.50 83 THR A O 1
ATOM 661 N N . LYS A 1 84 ? -33.588 -3.164 38.547 1.00 96.56 84 LYS A N 1
ATOM 662 C CA . LYS A 1 84 ? -34.856 -3.221 39.290 1.00 96.56 84 LYS A CA 1
ATOM 663 C C . LYS A 1 84 ? -34.635 -3.277 40.799 1.00 96.56 84 LYS A C 1
ATOM 665 O O . LYS A 1 84 ? -35.376 -2.640 41.540 1.00 96.56 84 LYS A O 1
ATOM 670 N N . THR A 1 85 ? -33.619 -4.008 41.270 1.00 94.12 85 THR A N 1
ATOM 671 C CA . THR A 1 85 ? -33.272 -4.023 42.701 1.00 94.12 85 THR A CA 1
ATOM 672 C C . THR A 1 85 ? -32.800 -2.644 43.172 1.00 94.12 85 THR A C 1
ATOM 674 O O . THR A 1 85 ? -33.285 -2.157 44.190 1.00 94.12 85 THR A O 1
ATOM 677 N N . VAL A 1 86 ? -31.916 -1.983 42.415 1.00 96.00 86 VAL A N 1
ATOM 678 C CA . VAL A 1 86 ? -31.444 -0.618 42.713 1.00 96.00 86 VAL A CA 1
ATOM 679 C C . VAL A 1 86 ? -32.600 0.386 42.745 1.00 96.00 86 VAL A C 1
ATOM 681 O O . VAL A 1 86 ? -32.723 1.143 43.707 1.00 96.00 86 VAL A O 1
ATOM 684 N N . ASP A 1 87 ? -33.477 0.369 41.742 1.00 95.19 87 ASP A N 1
ATOM 685 C CA . ASP A 1 87 ? -34.621 1.283 41.658 1.00 95.19 87 ASP A CA 1
ATOM 686 C C . ASP A 1 87 ? -35.645 1.014 42.766 1.00 95.19 87 ASP A C 1
ATOM 688 O O . ASP A 1 87 ? -36.152 1.953 43.381 1.00 95.19 87 ASP A O 1
ATOM 692 N N . GLY A 1 88 ? -35.878 -0.258 43.103 1.00 93.25 88 GLY A N 1
ATOM 693 C CA . GLY A 1 88 ? -36.729 -0.643 44.225 1.00 93.25 88 GLY A CA 1
ATOM 694 C C . GLY A 1 88 ? -36.201 -0.137 45.570 1.00 93.25 88 GLY A C 1
ATOM 695 O O . GLY A 1 88 ? -36.988 0.320 46.398 1.00 93.25 88 GLY A O 1
ATOM 696 N N . ILE A 1 89 ? -34.881 -0.166 45.798 1.00 90.69 89 ILE A N 1
ATOM 697 C CA . ILE A 1 89 ? -34.278 0.417 47.007 1.00 90.69 89 ILE A CA 1
ATOM 698 C C . ILE A 1 89 ? -34.447 1.941 47.006 1.00 90.69 89 ILE A C 1
ATOM 700 O O . ILE A 1 89 ? -34.880 2.493 48.016 1.00 90.69 89 ILE A O 1
ATOM 704 N N . LYS A 1 90 ? -34.185 2.624 45.882 1.00 92.62 90 LYS A N 1
ATOM 705 C CA . LYS A 1 90 ? -34.386 4.082 45.761 1.00 92.62 90 LYS A CA 1
ATOM 706 C C . LYS A 1 90 ? -35.821 4.496 46.069 1.00 92.62 90 LYS A C 1
ATOM 708 O O . LYS A 1 90 ? -36.039 5.461 46.797 1.00 92.62 90 LYS A O 1
ATOM 713 N N . GLU A 1 91 ? -36.801 3.763 45.546 1.00 92.75 91 GLU A N 1
ATOM 714 C CA . GLU A 1 91 ? -38.214 4.038 45.804 1.00 92.75 91 GLU A CA 1
ATOM 715 C C . GLU A 1 91 ? -38.541 3.931 47.300 1.00 92.75 91 GLU A C 1
ATOM 717 O O . GLU A 1 91 ? -39.204 4.812 47.849 1.00 92.75 91 GLU A O 1
ATOM 722 N N . ARG A 1 92 ? -38.026 2.897 47.978 1.00 89.06 92 ARG A N 1
ATOM 723 C CA . ARG A 1 92 ? -38.199 2.711 49.427 1.00 89.06 92 ARG A CA 1
ATOM 724 C C . ARG A 1 92 ? -37.524 3.808 50.246 1.00 89.06 92 ARG A C 1
ATOM 726 O O . ARG A 1 92 ? -38.123 4.314 51.189 1.00 89.06 92 ARG A O 1
ATOM 733 N N . LEU A 1 93 ? -36.325 4.247 49.859 1.00 87.06 93 LEU A N 1
ATOM 734 C CA . LEU A 1 93 ? -35.627 5.351 50.534 1.00 87.06 93 LEU A CA 1
ATOM 735 C C . LEU A 1 93 ? -36.391 6.681 50.435 1.00 87.06 93 LEU A C 1
ATOM 737 O O . LEU A 1 93 ? -36.333 7.499 51.352 1.00 87.06 93 LEU A O 1
ATOM 741 N N . ASN A 1 94 ? -37.155 6.880 49.360 1.00 87.50 94 ASN A N 1
ATOM 742 C CA . ASN A 1 94 ? -37.985 8.070 49.176 1.00 87.50 94 ASN A CA 1
ATOM 743 C C . ASN A 1 94 ? -39.300 8.030 49.981 1.00 87.50 94 ASN A C 1
ATOM 745 O O . ASN A 1 94 ? -39.940 9.068 50.177 1.00 87.50 94 ASN A O 1
ATOM 749 N N . LYS A 1 95 ? -39.717 6.859 50.481 1.00 89.62 95 LYS A N 1
ATOM 750 C CA . LYS A 1 95 ? -40.915 6.709 51.318 1.00 89.62 95 LYS A CA 1
ATOM 751 C C . LYS A 1 95 ? -40.576 7.043 52.771 1.00 89.62 95 LYS A C 1
ATOM 753 O O . LYS A 1 95 ? -40.037 6.216 53.500 1.00 89.62 95 LYS A O 1
ATOM 758 N N . LYS A 1 96 ? -40.962 8.247 53.220 1.00 78.62 96 LYS A N 1
ATOM 759 C CA . LYS A 1 96 ? -40.719 8.745 54.595 1.00 78.62 96 LYS A CA 1
ATOM 760 C C . LYS A 1 96 ? -41.125 7.762 55.699 1.00 78.62 96 LYS A C 1
ATOM 762 O O . LYS A 1 96 ? -40.503 7.749 56.754 1.00 78.62 96 LYS A O 1
ATOM 767 N N . GLU A 1 97 ? -42.170 6.966 55.491 1.00 79.69 97 GLU A N 1
ATOM 768 C CA . GLU A 1 97 ? -42.631 5.983 56.481 1.00 79.69 97 GLU A CA 1
ATOM 769 C C . GLU A 1 97 ? -41.654 4.814 56.667 1.00 79.69 97 GLU A C 1
ATOM 771 O O . GLU A 1 97 ? -41.497 4.327 57.786 1.00 79.69 97 GLU A O 1
ATOM 776 N N . GLU A 1 98 ? -40.961 4.403 55.602 1.00 73.06 98 GLU A N 1
ATOM 777 C CA . GLU A 1 98 ? -39.995 3.298 55.623 1.00 73.06 98 GLU A CA 1
ATOM 778 C C . GLU A 1 98 ? -38.627 3.736 56.169 1.00 73.06 98 GLU A C 1
ATOM 780 O O . GLU A 1 98 ? -37.882 2.916 56.704 1.00 73.06 98 GLU A O 1
ATOM 785 N N . THR A 1 99 ? -38.319 5.035 56.100 1.00 78.31 99 THR A N 1
ATOM 786 C CA . THR A 1 99 ? -37.037 5.610 56.538 1.00 78.31 99 THR A CA 1
ATOM 787 C C . THR A 1 99 ? -37.094 6.351 57.871 1.00 78.31 99 THR A C 1
ATOM 789 O O . THR A 1 99 ? -36.046 6.665 58.424 1.00 78.31 99 THR A O 1
ATOM 792 N N . LYS A 1 100 ? -38.284 6.580 58.447 1.00 81.00 100 LYS A N 1
ATOM 793 C CA . LYS A 1 100 ? -38.488 7.381 59.675 1.00 81.00 100 LYS A CA 1
ATOM 794 C C . LYS A 1 100 ? -37.623 6.965 60.869 1.00 81.00 100 LYS A C 1
ATOM 796 O O . LYS A 1 100 ? -37.322 7.799 61.717 1.00 81.00 100 LYS A O 1
ATOM 801 N N . ASN A 1 101 ? -37.282 5.682 60.963 1.00 81.00 101 ASN A N 1
ATOM 802 C CA . ASN A 1 101 ? -36.501 5.154 62.078 1.00 81.00 101 ASN A CA 1
ATOM 803 C C . ASN A 1 101 ? -35.019 4.988 61.744 1.00 81.00 101 ASN A C 1
ATOM 805 O O . ASN A 1 101 ? -34.297 4.557 62.618 1.00 81.00 101 ASN A O 1
ATOM 809 N N . ILE A 1 102 ? -34.569 5.274 60.521 1.00 81.00 102 ILE A N 1
ATOM 810 C CA . ILE A 1 102 ? -33.168 5.114 60.122 1.00 81.00 102 ILE A CA 1
ATOM 811 C C . ILE A 1 102 ? -32.405 6.390 60.471 1.00 81.00 102 ILE A C 1
ATOM 813 O O . ILE A 1 102 ? -32.824 7.482 60.087 1.00 81.00 102 ILE A O 1
ATOM 817 N N . SER A 1 103 ? -31.272 6.265 61.167 1.00 85.38 103 SER A N 1
ATOM 818 C CA . SER A 1 103 ? -30.395 7.424 61.378 1.00 85.38 103 SER A CA 1
ATOM 819 C C . SER A 1 103 ? -29.943 8.054 60.051 1.00 85.38 103 SER A C 1
ATOM 821 O O . SER A 1 103 ? -29.611 7.350 59.097 1.00 85.38 103 SER A O 1
ATOM 823 N N . GLU A 1 104 ? -29.876 9.386 60.007 1.00 87.75 104 GLU A N 1
ATOM 824 C CA . GLU A 1 104 ? -29.497 10.163 58.815 1.00 87.75 104 GLU A CA 1
ATOM 825 C C . GLU A 1 104 ? -28.177 9.675 58.199 1.00 87.75 104 GLU A C 1
ATOM 827 O O . GLU A 1 104 ? -28.120 9.375 57.013 1.00 87.75 104 GLU A O 1
ATOM 832 N N . LYS A 1 105 ? -27.163 9.424 59.034 1.00 87.12 105 LYS A N 1
ATOM 833 C CA . LYS A 1 105 ? -25.869 8.871 58.610 1.00 87.12 105 LYS A CA 1
ATOM 834 C C . LYS A 1 105 ? -25.979 7.522 57.886 1.00 87.12 105 LYS A C 1
ATOM 836 O O . LYS A 1 105 ? -25.245 7.263 56.935 1.00 87.12 105 LYS A O 1
ATOM 841 N N . ASN A 1 106 ? -26.845 6.624 58.358 1.00 86.12 106 ASN A N 1
ATOM 842 C CA . ASN A 1 106 ? -27.038 5.326 57.708 1.00 86.12 106 ASN A CA 1
ATOM 843 C C . ASN A 1 106 ? -27.796 5.483 56.386 1.00 86.12 106 ASN A C 1
ATOM 845 O O . ASN A 1 106 ? -27.491 4.776 55.429 1.00 86.12 106 ASN A O 1
ATOM 849 N N . LEU A 1 107 ? -28.759 6.408 56.336 1.00 86.62 107 LEU A N 1
ATOM 850 C CA . LEU A 1 107 ? -29.501 6.730 55.122 1.00 86.62 107 LEU A CA 1
ATOM 851 C C . LEU A 1 107 ? -28.570 7.290 54.038 1.00 86.62 107 LEU A C 1
ATOM 853 O O . LEU A 1 107 ? -28.604 6.799 52.914 1.00 86.62 107 LEU A O 1
ATOM 857 N N . GLU A 1 108 ? -27.711 8.248 54.394 1.00 90.00 108 GLU A N 1
ATOM 858 C CA . GLU A 1 108 ? -26.699 8.829 53.501 1.00 90.00 108 GLU A CA 1
ATOM 859 C C . GLU A 1 108 ? -25.776 7.751 52.930 1.00 90.00 108 GLU A C 1
ATOM 861 O O . GLU A 1 108 ? -25.587 7.671 51.719 1.00 90.00 108 GLU A O 1
ATOM 866 N N . LYS A 1 109 ? -25.263 6.858 53.785 1.00 90.06 109 LYS A N 1
ATOM 867 C CA . LYS A 1 109 ? -24.394 5.762 53.345 1.00 90.06 109 LYS A CA 1
ATOM 868 C C . LYS A 1 109 ? -25.095 4.825 52.355 1.00 90.06 109 LYS A C 1
ATOM 870 O O . LYS A 1 109 ? -24.511 4.420 51.355 1.00 90.06 109 LYS A O 1
ATOM 875 N N . ILE A 1 110 ? -26.348 4.467 52.634 1.00 88.75 110 ILE A N 1
ATOM 876 C CA . ILE A 1 110 ? -27.149 3.619 51.745 1.00 88.75 110 ILE A CA 1
ATOM 877 C C . ILE A 1 110 ? -27.394 4.324 50.406 1.00 88.75 110 ILE A C 1
ATOM 879 O O . ILE A 1 110 ? -27.310 3.688 49.357 1.00 88.75 110 ILE A O 1
ATOM 883 N N . GLN A 1 111 ? -27.687 5.626 50.426 1.00 92.00 111 GLN A N 1
ATOM 884 C CA . GLN A 1 111 ? -27.857 6.422 49.212 1.00 92.00 111 GLN A CA 1
ATOM 885 C C . GLN A 1 111 ? -26.570 6.453 48.382 1.00 92.00 111 GLN A C 1
ATOM 887 O O . GLN A 1 111 ? -26.633 6.177 47.186 1.00 92.00 111 GLN A O 1
ATOM 892 N N . GLU A 1 112 ? -25.417 6.682 49.012 1.00 93.81 112 GLU A N 1
ATOM 893 C CA . GLU A 1 112 ? -24.103 6.663 48.359 1.00 93.81 112 GLU A CA 1
ATOM 894 C C . GLU A 1 112 ? -23.814 5.305 47.692 1.00 93.81 112 GLU A C 1
ATOM 896 O O . GLU A 1 112 ? -23.518 5.254 46.498 1.00 93.81 112 GLU A O 1
ATOM 901 N N . GLU A 1 113 ? -23.991 4.189 48.413 1.00 93.56 113 GLU A N 1
ATOM 902 C CA . GLU A 1 113 ? -23.768 2.832 47.881 1.00 93.56 113 GLU A CA 1
ATOM 903 C C . GLU A 1 113 ? -24.711 2.510 46.697 1.00 93.56 113 GLU A C 1
ATOM 905 O O . GLU A 1 113 ? -24.334 1.824 45.740 1.00 93.56 113 GLU A O 1
ATOM 910 N N . ILE A 1 114 ? -25.945 3.023 46.728 1.00 94.62 114 ILE A N 1
ATOM 911 C CA . ILE A 1 114 ? -26.949 2.845 45.669 1.00 94.62 114 ILE A CA 1
ATOM 912 C C . ILE A 1 114 ? -26.668 3.722 44.445 1.00 94.62 114 ILE A C 1
ATOM 914 O O . ILE A 1 114 ? -26.881 3.288 43.306 1.00 94.62 114 ILE A O 1
ATOM 918 N N . GLU A 1 115 ? -26.189 4.945 44.650 1.00 95.50 115 GLU A N 1
ATOM 919 C CA . GLU A 1 115 ? -25.727 5.818 43.575 1.00 95.50 115 GLU A CA 1
ATOM 920 C C . GLU A 1 115 ? -24.481 5.244 42.895 1.00 95.50 115 GLU A C 1
ATOM 922 O O . GLU A 1 115 ? -24.442 5.169 41.663 1.00 95.50 115 GLU A O 1
ATOM 927 N N . GLU A 1 116 ? -23.519 4.733 43.668 1.00 95.25 116 GLU A N 1
ATOM 928 C CA . GLU A 1 116 ? -22.343 4.031 43.149 1.00 95.25 116 GLU A CA 1
ATOM 929 C C . GLU A 1 116 ? -22.750 2.804 42.319 1.00 95.25 116 GLU A C 1
ATOM 931 O O . GLU A 1 116 ? -22.294 2.630 41.181 1.00 95.25 116 GLU A O 1
ATOM 936 N N . ALA A 1 117 ? -23.671 1.980 42.831 1.00 96.19 117 ALA A N 1
ATOM 937 C CA . ALA A 1 117 ? -24.200 0.834 42.099 1.00 96.19 117 ALA A CA 1
ATOM 938 C C . ALA A 1 117 ? -24.860 1.254 40.774 1.00 96.19 117 ALA A C 1
ATOM 940 O O . ALA A 1 117 ? -24.595 0.649 39.732 1.00 96.19 117 ALA A O 1
ATOM 941 N N . ALA A 1 118 ? -25.673 2.315 40.780 1.00 96.50 118 ALA A N 1
ATOM 942 C CA . ALA A 1 118 ? -26.311 2.839 39.573 1.00 96.50 118 ALA A CA 1
ATOM 943 C C . ALA A 1 118 ? -25.286 3.339 38.536 1.00 96.50 118 ALA A C 1
ATOM 945 O O . ALA A 1 118 ? -25.435 3.075 37.336 1.00 96.50 118 ALA A O 1
ATOM 946 N N . LEU A 1 119 ? -24.220 4.013 38.981 1.00 95.25 119 LEU A N 1
ATOM 947 C CA . LEU A 1 119 ? -23.112 4.429 38.117 1.00 95.25 119 LEU A CA 1
ATOM 948 C C . LEU A 1 119 ? -22.395 3.219 37.509 1.00 95.25 119 LEU A C 1
ATOM 950 O O . LEU A 1 119 ? -22.154 3.198 36.298 1.00 95.25 119 LEU A O 1
ATOM 954 N N . LYS A 1 120 ? -22.120 2.182 38.306 1.00 95.94 120 LYS A N 1
ATOM 955 C CA . LYS A 1 120 ? -21.467 0.951 37.842 1.00 95.94 120 LYS A CA 1
ATOM 956 C C . LYS A 1 120 ? -22.327 0.180 36.834 1.00 95.94 120 LYS A C 1
ATOM 958 O O . LYS A 1 120 ? -21.805 -0.259 35.813 1.00 95.94 120 LYS A O 1
ATOM 963 N N . ILE A 1 121 ? -23.647 0.095 37.036 1.00 96.81 121 ILE A N 1
ATOM 964 C CA . ILE A 1 121 ? -24.589 -0.475 36.047 1.00 96.81 121 ILE A CA 1
ATOM 965 C C . ILE A 1 121 ? -24.493 0.276 34.715 1.00 96.81 121 ILE A C 1
ATOM 967 O O . ILE A 1 121 ? -24.389 -0.343 33.653 1.00 96.81 121 ILE A O 1
ATOM 971 N N . ARG A 1 122 ? -24.502 1.615 34.753 1.00 96.25 122 ARG A N 1
ATOM 972 C CA . ARG A 1 122 ? -24.391 2.448 33.546 1.00 96.25 122 ARG A CA 1
ATOM 973 C C . ARG A 1 122 ? -23.056 2.237 32.833 1.00 96.25 122 ARG A C 1
ATOM 975 O O . ARG A 1 122 ? -23.034 2.146 31.608 1.00 96.25 122 ARG A O 1
ATOM 982 N N . GLN A 1 123 ? -21.958 2.132 33.580 1.00 95.81 123 GLN A N 1
ATOM 983 C CA . GLN A 1 123 ? -20.645 1.816 33.016 1.00 95.81 123 GLN A CA 1
ATOM 984 C C . GLN A 1 123 ? -20.639 0.447 32.329 1.00 95.81 123 GLN A C 1
ATOM 986 O O . GLN A 1 123 ? -20.151 0.353 31.206 1.00 95.81 123 GLN A O 1
ATOM 991 N N . ILE A 1 124 ? -21.211 -0.589 32.955 1.00 97.25 124 ILE A N 1
ATOM 992 C CA . ILE A 1 124 ? -21.284 -1.935 32.366 1.00 97.25 124 ILE A CA 1
ATOM 993 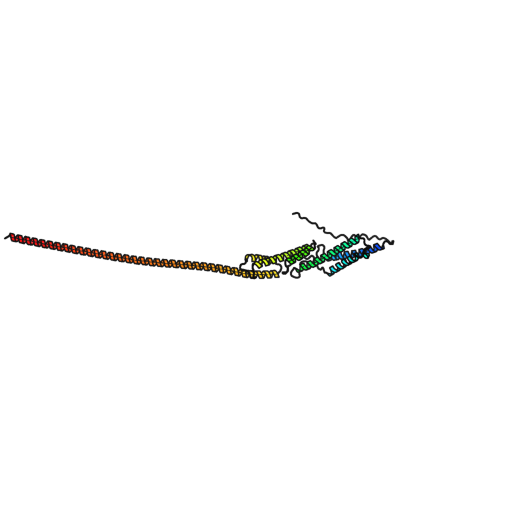C C . ILE A 1 124 ? -22.075 -1.916 31.054 1.00 97.25 124 ILE A C 1
ATOM 995 O O . ILE A 1 124 ? -21.588 -2.441 30.055 1.00 97.25 124 ILE A O 1
ATOM 999 N N . ARG A 1 125 ? -23.241 -1.253 31.020 1.00 97.50 125 ARG A N 1
ATOM 1000 C CA . ARG A 1 125 ? -24.042 -1.088 29.791 1.00 97.50 125 ARG A CA 1
ATOM 1001 C C . ARG A 1 125 ? -23.251 -0.407 28.680 1.00 97.50 125 ARG A C 1
ATOM 1003 O O . ARG A 1 125 ? -23.102 -0.965 27.600 1.00 97.50 125 ARG A O 1
ATOM 1010 N N . ASN A 1 126 ? -22.656 0.747 28.976 1.00 96.88 126 ASN A N 1
ATOM 1011 C CA . ASN A 1 126 ? -21.865 1.483 27.993 1.00 96.88 126 ASN A CA 1
ATOM 1012 C C . ASN A 1 126 ? -20.688 0.651 27.454 1.00 96.88 126 ASN A C 1
ATOM 1014 O O . ASN A 1 126 ? -20.390 0.694 26.261 1.00 96.88 126 ASN A O 1
ATOM 1018 N N . LYS A 1 127 ? -20.005 -0.104 28.326 1.00 97.56 127 LYS A N 1
ATOM 1019 C CA . LYS A 1 127 ? -18.915 -1.001 27.923 1.00 97.56 127 LYS A CA 1
ATOM 1020 C C . LYS A 1 127 ? -19.418 -2.138 27.040 1.00 97.56 127 LYS A C 1
ATOM 1022 O O . LYS A 1 127 ? -18.763 -2.423 26.042 1.00 97.56 127 LYS A O 1
ATOM 1027 N N . LYS A 1 128 ? -20.557 -2.754 27.373 1.00 97.31 128 LYS A N 1
ATOM 1028 C CA . LYS A 1 128 ? -21.177 -3.829 26.582 1.00 97.31 128 LYS A CA 1
ATOM 1029 C C . LYS A 1 128 ? -21.495 -3.331 25.174 1.00 97.31 128 LYS A C 1
ATOM 1031 O O . LYS A 1 128 ? -21.009 -3.907 24.204 1.00 97.31 128 LYS A O 1
ATOM 1036 N N . ASP A 1 129 ? -22.197 -2.204 25.071 1.00 96.81 129 ASP A N 1
ATOM 1037 C CA . ASP A 1 129 ? -22.570 -1.603 23.787 1.00 96.81 129 ASP A CA 1
ATOM 1038 C C . ASP A 1 129 ? -21.331 -1.285 22.934 1.00 96.81 129 ASP A C 1
ATOM 1040 O O . ASP A 1 129 ? -21.275 -1.599 21.742 1.00 96.81 129 ASP A O 1
ATOM 1044 N N . LEU A 1 130 ? -20.287 -0.711 23.544 1.00 97.88 130 LEU A N 1
ATOM 1045 C CA . LEU A 1 130 ? -19.035 -0.421 22.846 1.00 97.88 130 LEU A CA 1
ATOM 1046 C C . LEU A 1 130 ? -18.283 -1.683 22.425 1.00 97.88 130 LEU A C 1
ATOM 1048 O O . LEU A 1 130 ? -17.774 -1.722 21.308 1.00 97.88 130 LEU A O 1
ATOM 1052 N N . GLN A 1 131 ? -18.222 -2.718 23.266 1.00 97.31 131 GLN A N 1
ATOM 1053 C CA . GLN A 1 131 ? -17.616 -3.999 22.896 1.00 97.31 131 GLN A CA 1
ATOM 1054 C C . GLN A 1 131 ? -18.321 -4.609 21.683 1.00 97.31 131 GLN A C 1
ATOM 1056 O O . GLN A 1 131 ? -17.652 -5.059 20.753 1.00 97.31 131 GLN A O 1
ATOM 1061 N N . GLU A 1 132 ? -19.654 -4.570 21.635 1.00 97.00 132 GLU A N 1
ATOM 1062 C CA . GLU A 1 132 ? -20.419 -5.040 20.477 1.00 97.00 132 GLU A CA 1
ATOM 1063 C C . GLU A 1 132 ? -20.113 -4.226 19.211 1.00 97.00 132 GLU A C 1
ATOM 1065 O O . GLU A 1 132 ? -19.908 -4.797 18.135 1.00 97.00 132 GLU A O 1
ATOM 1070 N N . ILE A 1 133 ? -20.052 -2.895 19.320 1.00 98.06 133 ILE A N 1
ATOM 1071 C CA . ILE A 1 133 ? -19.714 -2.004 18.200 1.00 98.06 133 ILE A CA 1
ATOM 1072 C C . ILE A 1 133 ? -18.292 -2.276 17.689 1.00 98.06 133 ILE A C 1
ATOM 1074 O O . ILE A 1 133 ? -18.078 -2.345 16.476 1.00 98.06 133 ILE A O 1
ATOM 1078 N N . ILE A 1 134 ? -17.334 -2.455 18.596 1.00 98.31 134 ILE A N 1
ATOM 1079 C CA . ILE A 1 134 ? -15.921 -2.689 18.282 1.00 98.31 134 ILE A CA 1
ATOM 1080 C C . ILE A 1 134 ? -15.722 -4.066 17.655 1.00 98.31 134 ILE A C 1
ATOM 1082 O O . ILE A 1 134 ? -15.070 -4.173 16.619 1.00 98.31 134 ILE A O 1
ATOM 1086 N N . ASN A 1 135 ? -16.338 -5.113 18.204 1.00 98.06 135 ASN A N 1
ATOM 1087 C CA . ASN A 1 135 ? -16.262 -6.460 17.637 1.00 98.06 135 ASN A CA 1
ATOM 1088 C C . ASN A 1 135 ? -16.814 -6.505 16.201 1.00 98.06 135 ASN A C 1
ATOM 1090 O O . ASN A 1 135 ? -16.275 -7.206 15.349 1.00 98.06 135 ASN A O 1
ATOM 1094 N N . LYS A 1 136 ? -17.819 -5.678 15.876 1.00 97.81 136 LYS A N 1
ATOM 1095 C CA . LYS A 1 136 ? -18.374 -5.572 14.515 1.00 97.81 136 LYS A CA 1
ATOM 1096 C C . LYS A 1 136 ? -17.417 -4.953 13.485 1.00 97.81 136 LYS A C 1
ATOM 1098 O O . LYS A 1 136 ? -17.738 -5.020 12.292 1.00 97.81 136 LYS A O 1
ATOM 1103 N N . LEU A 1 137 ? -16.285 -4.368 13.893 1.00 98.25 137 LEU A N 1
ATOM 1104 C CA . LEU A 1 137 ? -15.275 -3.801 12.988 1.00 98.25 137 LEU A CA 1
ATOM 1105 C C . LEU A 1 137 ? -14.473 -4.869 12.237 1.00 98.25 137 LEU A C 1
ATOM 1107 O O . LEU A 1 137 ? -13.954 -4.582 11.160 1.00 98.25 137 LEU A O 1
ATOM 1111 N N . PHE A 1 138 ? -14.376 -6.078 12.784 1.00 98.19 138 PHE A N 1
ATOM 1112 C CA . PHE A 1 138 ? -13.464 -7.116 12.310 1.00 98.19 138 PHE A CA 1
ATOM 1113 C C . PHE A 1 138 ? -14.179 -8.176 11.477 1.00 98.19 138 PHE A C 1
ATOM 1115 O O . PHE A 1 138 ? -15.382 -8.385 11.623 1.00 98.19 138 PHE A O 1
ATOM 1122 N N . VAL A 1 139 ? -13.454 -8.794 10.544 1.00 95.94 139 VAL A N 1
ATOM 1123 C CA . VAL A 1 139 ? -13.977 -9.843 9.657 1.00 95.94 139 VAL A CA 1
ATOM 1124 C C . VAL A 1 139 ? -14.243 -11.125 10.451 1.00 95.94 139 VAL A C 1
ATOM 1126 O O . VAL A 1 139 ? -13.470 -11.489 11.331 1.00 95.94 139 VAL A O 1
ATOM 1129 N N . GLY A 1 140 ? -15.311 -11.838 10.088 1.00 93.62 140 GLY A N 1
ATOM 1130 C CA . GLY A 1 140 ? -15.671 -13.120 10.691 1.00 93.62 140 GLY A CA 1
ATOM 1131 C C . GLY A 1 140 ? -16.492 -12.992 11.976 1.00 93.62 140 GLY A C 1
ATOM 1132 O O . GLY A 1 140 ? -17.095 -11.954 12.247 1.00 93.62 140 GLY A O 1
ATOM 1133 N N . ASN A 1 141 ? -16.533 -14.091 12.733 1.00 92.19 141 ASN A N 1
ATOM 1134 C CA . ASN A 1 141 ? -17.279 -14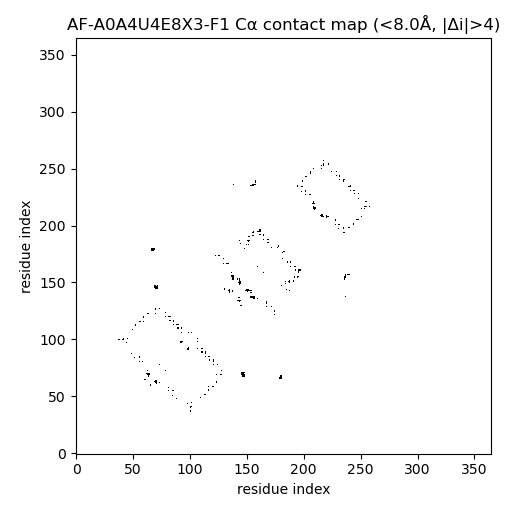.214 13.992 1.00 92.19 141 ASN A CA 1
ATOM 1135 C C . ASN A 1 141 ? -16.377 -14.100 15.232 1.00 92.19 141 ASN A C 1
ATOM 1137 O O . ASN A 1 141 ? -16.861 -14.207 16.358 1.00 92.19 141 ASN A O 1
ATOM 1141 N N . GLU A 1 142 ? -15.069 -13.921 15.041 1.00 94.25 142 GLU A N 1
ATOM 1142 C CA . GLU A 1 142 ? -14.135 -13.727 16.145 1.00 94.25 142 GLU A CA 1
ATOM 1143 C C . GLU A 1 142 ? -14.309 -12.338 16.762 1.00 94.25 142 GLU A C 1
ATOM 1145 O O . GLU A 1 142 ? -14.483 -11.333 16.073 1.00 94.25 142 GLU A O 1
ATOM 1150 N N . THR A 1 143 ? -14.254 -12.280 18.089 1.00 96.56 143 THR A N 1
ATOM 1151 C CA . THR A 1 143 ? -14.372 -11.038 18.852 1.00 96.56 143 THR A CA 1
ATOM 1152 C C . THR A 1 143 ? -12.989 -10.502 19.199 1.00 96.56 143 THR A C 1
ATOM 1154 O O . THR A 1 143 ? -12.169 -11.233 19.756 1.00 96.56 143 THR A O 1
ATOM 1157 N N . ALA A 1 144 ? -12.749 -9.215 18.951 1.00 97.62 144 ALA A N 1
ATOM 1158 C CA . ALA A 1 144 ? -11.533 -8.529 19.384 1.00 97.62 144 ALA A CA 1
ATOM 1159 C C . ALA A 1 144 ? -11.450 -8.405 20.910 1.00 97.62 144 ALA A C 1
ATOM 1161 O O . ALA A 1 144 ? -10.357 -8.350 21.471 1.00 97.62 144 ALA A O 1
ATOM 1162 N N . ILE A 1 145 ? -12.600 -8.368 21.582 1.00 97.69 145 ILE A N 1
ATOM 1163 C CA . ILE A 1 145 ? -12.689 -8.337 23.037 1.00 97.69 145 ILE A CA 1
ATOM 1164 C C . ILE A 1 145 ? -13.889 -9.152 23.524 1.00 97.69 145 ILE A C 1
ATOM 1166 O O . ILE A 1 145 ? -15.029 -8.917 23.112 1.00 97.69 145 ILE A O 1
ATOM 1170 N N . LYS A 1 146 ? -13.627 -10.099 24.428 1.00 96.75 146 LYS A N 1
ATOM 1171 C CA . LYS A 1 146 ? -14.647 -10.848 25.172 1.00 96.75 146 LYS A CA 1
ATOM 1172 C C . LYS A 1 146 ? -14.135 -11.129 26.583 1.00 96.75 146 LYS A C 1
ATOM 1174 O O . LYS A 1 146 ? -13.291 -11.996 26.794 1.00 96.75 146 LYS A O 1
ATOM 1179 N N . GLY A 1 147 ? -14.625 -10.349 27.540 1.00 95.81 147 GLY A N 1
ATOM 1180 C CA . GLY A 1 147 ? -14.034 -10.260 28.872 1.00 95.81 147 GLY A CA 1
ATOM 1181 C C . GLY A 1 147 ? -12.548 -9.917 28.837 1.00 95.81 147 GLY A C 1
ATOM 1182 O O . GLY A 1 147 ? -12.175 -8.938 28.193 1.00 95.81 147 GLY A O 1
ATOM 1183 N N . GLU A 1 148 ? -11.714 -10.706 29.515 1.00 96.81 148 GLU A N 1
ATOM 1184 C CA . GLU A 1 148 ? -10.252 -10.521 29.548 1.00 96.81 148 GLU A CA 1
ATOM 1185 C C . GLU A 1 148 ? -9.542 -11.027 28.281 1.00 96.81 148 GLU A C 1
ATOM 1187 O O . GLU A 1 148 ? -8.361 -10.754 28.073 1.00 96.81 148 GLU A O 1
ATOM 1192 N N . LYS A 1 149 ? -10.238 -11.766 27.408 1.00 97.25 149 LYS A N 1
ATOM 1193 C CA . LYS A 1 149 ? -9.658 -12.273 26.161 1.00 97.25 149 LYS A CA 1
ATOM 1194 C C . LYS A 1 149 ? -9.616 -11.151 25.128 1.00 97.25 149 LYS A C 1
ATOM 1196 O O . LYS A 1 149 ? -10.662 -10.703 24.650 1.00 97.25 149 LYS A O 1
ATOM 1201 N N . ILE A 1 150 ? -8.401 -10.726 24.783 1.00 97.56 150 ILE A N 1
ATOM 1202 C CA . ILE A 1 150 ? -8.125 -9.646 23.831 1.00 97.56 150 ILE A CA 1
ATOM 1203 C C . ILE A 1 150 ? -7.450 -10.206 22.581 1.00 97.56 150 ILE A C 1
ATOM 1205 O O . ILE A 1 150 ? -6.407 -10.852 22.662 1.00 97.56 150 ILE A O 1
ATOM 1209 N N . ASN A 1 151 ? -8.010 -9.895 21.415 1.00 97.12 151 ASN A N 1
ATOM 1210 C CA . ASN A 1 151 ? -7.406 -10.147 20.115 1.00 97.12 151 ASN A CA 1
ATOM 1211 C C . ASN A 1 151 ? -7.361 -8.846 19.303 1.00 97.12 151 ASN A C 1
ATOM 1213 O O . ASN A 1 151 ? -8.222 -8.560 18.474 1.00 97.12 151 ASN A O 1
ATOM 1217 N N . ALA A 1 152 ? -6.320 -8.047 19.533 1.00 95.12 152 ALA A N 1
ATOM 1218 C CA . ALA A 1 152 ? -6.116 -6.780 18.830 1.00 95.12 152 ALA A CA 1
ATOM 1219 C C . ALA A 1 152 ? -5.570 -6.954 17.399 1.00 95.12 152 ALA A C 1
ATOM 1221 O O . ALA A 1 152 ? -5.354 -5.969 16.695 1.00 95.12 152 ALA A O 1
ATOM 1222 N N . SER A 1 153 ? -5.311 -8.192 16.968 1.00 95.25 153 SER A N 1
ATOM 1223 C CA . SER A 1 153 ? -4.656 -8.498 15.694 1.00 95.25 153 SER A CA 1
ATOM 1224 C C . SER A 1 153 ? -5.619 -8.880 14.577 1.00 95.25 153 SER A C 1
ATOM 1226 O O . SER A 1 153 ? -5.143 -9.166 13.476 1.00 95.25 153 SER A O 1
ATOM 1228 N N . LEU A 1 154 ? -6.928 -8.857 14.835 1.00 97.88 154 LEU A N 1
ATOM 1229 C CA . LEU A 1 154 ? -7.948 -9.242 13.869 1.00 97.88 154 LEU A CA 1
ATOM 1230 C C . LEU A 1 154 ? -7.948 -8.351 12.611 1.00 97.88 154 LEU A C 1
ATOM 1232 O O . LEU A 1 154 ? -7.681 -7.145 12.697 1.00 97.88 154 LEU A O 1
ATOM 1236 N N . PRO A 1 155 ? -8.271 -8.923 11.438 1.00 98.19 155 PRO A N 1
ATOM 1237 C CA . PRO A 1 155 ? -8.418 -8.171 10.198 1.00 98.19 155 PRO A CA 1
ATOM 1238 C C . PRO A 1 155 ? -9.660 -7.273 10.236 1.00 98.19 155 PRO A C 1
ATOM 1240 O O . PRO A 1 155 ? -10.773 -7.737 10.493 1.00 98.19 155 PRO A O 1
ATOM 1243 N N . VAL A 1 156 ? -9.485 -5.982 9.953 1.00 98.31 156 VAL A N 1
ATOM 1244 C CA . VAL A 1 156 ? -10.592 -5.013 9.861 1.00 98.31 156 VAL A CA 1
ATOM 1245 C C . VAL A 1 156 ? -11.406 -5.252 8.585 1.00 98.31 156 VAL A C 1
ATOM 1247 O O . VAL A 1 156 ? -10.846 -5.543 7.530 1.00 98.31 156 VAL A O 1
ATOM 1250 N N . LYS A 1 157 ? -12.737 -5.128 8.652 1.00 97.94 157 LYS A N 1
ATOM 1251 C CA . LYS A 1 157 ? -13.624 -5.217 7.479 1.00 97.94 157 LYS A CA 1
ATOM 1252 C C . LYS A 1 157 ? -13.325 -4.106 6.472 1.00 97.94 157 LYS A C 1
ATOM 1254 O O . LYS A 1 157 ? -13.170 -2.947 6.847 1.00 97.94 157 LYS A O 1
ATOM 1259 N N . ALA A 1 158 ? -13.383 -4.445 5.185 1.00 95.94 158 ALA A N 1
ATOM 1260 C CA . ALA A 1 158 ? -13.081 -3.523 4.092 1.00 95.94 158 ALA A CA 1
ATOM 1261 C C . ALA A 1 158 ? -13.972 -2.268 4.055 1.00 95.94 158 ALA A C 1
ATOM 1263 O O . ALA A 1 158 ? -13.553 -1.217 3.584 1.00 95.94 158 ALA A O 1
ATOM 1264 N N . SER A 1 159 ? -15.205 -2.380 4.557 1.00 96.00 159 SER A N 1
ATOM 1265 C CA . SER A 1 159 ? -16.195 -1.299 4.588 1.00 96.00 159 SER A CA 1
ATOM 1266 C C . SER A 1 159 ? -15.993 -0.287 5.722 1.00 96.00 159 SER A C 1
ATOM 1268 O O . SER A 1 159 ? -16.738 0.690 5.814 1.00 96.00 159 SER A O 1
ATOM 1270 N N . ILE A 1 160 ? -15.033 -0.512 6.622 1.00 97.56 160 ILE A N 1
ATOM 1271 C CA . ILE A 1 160 ? -14.752 0.400 7.732 1.00 97.56 160 ILE A CA 1
ATOM 1272 C C . ILE A 1 160 ? -13.813 1.510 7.262 1.00 97.56 160 ILE A C 1
ATOM 1274 O O . ILE A 1 160 ? -12.768 1.257 6.675 1.00 97.56 160 ILE A O 1
ATOM 1278 N N . VAL A 1 161 ? -14.182 2.749 7.582 1.00 97.06 161 VAL A N 1
ATOM 1279 C CA . VAL A 1 161 ? -13.421 3.963 7.256 1.00 97.06 161 VAL A CA 1
ATOM 1280 C C . VAL A 1 161 ? -12.925 4.663 8.523 1.00 97.06 161 VAL A C 1
ATOM 1282 O O . VAL A 1 161 ? -13.507 4.491 9.599 1.00 97.06 161 VAL A O 1
ATOM 1285 N N . SER A 1 162 ? -11.891 5.502 8.400 1.00 97.19 162 SER A N 1
ATOM 1286 C CA . SER A 1 162 ? -11.247 6.199 9.529 1.00 97.19 162 SER A CA 1
ATOM 1287 C C . SER A 1 162 ? -12.228 6.996 10.396 1.00 97.19 162 SER A C 1
ATOM 1289 O O . SER A 1 162 ? -12.167 6.924 11.621 1.00 97.19 162 SER A O 1
ATOM 1291 N N . SER A 1 163 ? -13.205 7.672 9.782 1.00 97.38 163 SER A N 1
ATOM 1292 C CA . SER A 1 163 ? -14.218 8.460 10.502 1.00 97.38 163 SER A CA 1
ATOM 1293 C C . SER A 1 163 ? -15.122 7.613 11.407 1.00 97.38 163 SER A C 1
ATOM 1295 O O . SER A 1 163 ? -15.657 8.108 12.398 1.00 97.38 163 SER A O 1
ATOM 1297 N N . LYS A 1 164 ? -15.297 6.318 11.105 1.00 98.06 164 LYS A N 1
ATOM 1298 C CA . LYS A 1 164 ? -16.041 5.394 11.970 1.00 98.06 164 LYS A CA 1
ATOM 1299 C C . LYS A 1 164 ? -15.225 5.011 13.205 1.00 98.06 164 LYS A C 1
ATOM 1301 O O . LYS A 1 164 ? -15.792 4.977 14.294 1.00 98.06 164 LYS A O 1
ATOM 1306 N N . ILE A 1 165 ? -13.921 4.773 13.052 1.00 98.12 165 ILE A N 1
ATOM 1307 C CA . ILE A 1 165 ? -13.012 4.510 14.180 1.00 98.12 165 ILE A CA 1
ATOM 1308 C C . ILE A 1 165 ? -12.933 5.728 15.099 1.00 98.12 165 ILE A C 1
ATOM 1310 O O . ILE A 1 165 ? -13.058 5.584 16.310 1.00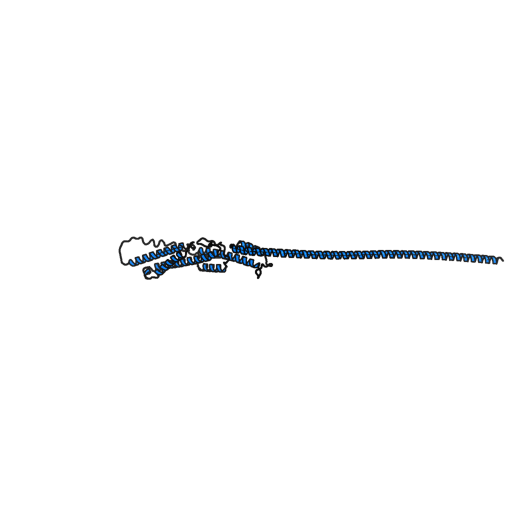 98.12 165 ILE A O 1
ATOM 1314 N N . GLU A 1 166 ? -12.820 6.929 14.531 1.00 98.06 166 GLU A N 1
ATOM 1315 C CA . GLU A 1 166 ? -12.784 8.180 15.293 1.00 98.06 166 GLU A CA 1
ATOM 1316 C C . GLU A 1 166 ? -14.047 8.379 16.146 1.00 98.06 166 GLU A C 1
ATOM 1318 O O . GLU A 1 166 ? -13.953 8.673 17.338 1.00 98.06 166 GLU A O 1
ATOM 1323 N N . LYS A 1 167 ? -15.238 8.133 15.580 1.00 98.19 167 LYS A N 1
ATOM 1324 C CA . LYS A 1 167 ? -16.505 8.191 16.331 1.00 98.19 167 LYS A CA 1
ATOM 1325 C C . LYS A 1 167 ? -16.512 7.238 17.527 1.00 98.19 167 LYS A C 1
ATOM 1327 O O . LYS A 1 167 ? -16.921 7.641 18.613 1.00 98.19 167 LYS A O 1
ATOM 1332 N N . ILE A 1 168 ? -16.046 6.002 17.342 1.00 98.12 168 ILE A N 1
ATOM 1333 C CA . ILE A 1 168 ? -15.971 5.005 18.421 1.00 98.12 168 ILE A CA 1
ATOM 1334 C C . ILE A 1 168 ? -14.950 5.440 19.477 1.00 98.12 168 ILE A C 1
ATOM 1336 O O . ILE A 1 168 ? -15.245 5.410 20.668 1.00 98.12 168 ILE A O 1
ATOM 1340 N N . ASN A 1 169 ? -13.780 5.920 19.054 1.00 97.44 169 ASN A N 1
ATOM 1341 C CA . ASN A 1 169 ? -12.743 6.413 19.957 1.00 97.44 169 ASN A CA 1
ATOM 1342 C C . ASN A 1 169 ? -13.235 7.589 20.823 1.00 97.44 169 ASN A C 1
ATOM 1344 O O . ASN A 1 169 ? -12.971 7.645 22.027 1.00 97.44 169 ASN A O 1
ATOM 1348 N N . ASN A 1 170 ? -14.022 8.496 20.238 1.00 97.38 170 ASN A N 1
ATOM 1349 C CA . ASN A 1 170 ? -14.646 9.600 20.967 1.00 97.38 170 ASN A CA 1
ATOM 1350 C C . ASN A 1 170 ? -15.663 9.092 22.002 1.00 97.38 170 ASN A C 1
ATOM 1352 O O . ASN A 1 170 ? -15.685 9.580 23.131 1.00 97.38 170 ASN A O 1
ATOM 1356 N N . GLN A 1 171 ? -16.465 8.073 21.667 1.00 97.12 171 GLN A N 1
ATOM 1357 C CA . GLN A 1 171 ? -17.378 7.442 22.628 1.00 97.12 171 GLN A CA 1
ATOM 1358 C C . GLN A 1 171 ? -16.625 6.789 23.798 1.00 97.12 171 GLN A C 1
ATOM 1360 O O . GLN A 1 171 ? -17.016 6.983 24.947 1.00 97.12 171 GLN A O 1
ATOM 1365 N N . VAL A 1 172 ? -15.524 6.080 23.526 1.00 96.25 172 VAL A N 1
ATOM 1366 C CA . VAL A 1 172 ? -14.666 5.466 24.557 1.00 96.25 172 VAL A CA 1
ATOM 1367 C C . VAL A 1 172 ? -14.046 6.531 25.465 1.00 96.25 172 VAL A C 1
ATOM 1369 O O . VAL A 1 172 ? -14.077 6.401 26.688 1.00 96.25 172 VAL A O 1
ATOM 1372 N N . THR A 1 173 ? -13.528 7.616 24.887 1.00 94.81 173 THR A N 1
ATOM 1373 C CA . THR A 1 173 ? -12.918 8.730 25.635 1.00 94.81 173 THR A CA 1
ATOM 1374 C C . THR A 1 173 ? -13.924 9.411 26.566 1.00 94.81 173 THR A C 1
ATOM 1376 O O . THR A 1 173 ? -13.601 9.739 27.709 1.00 94.81 173 THR A O 1
ATOM 1379 N N . ASN A 1 174 ? -15.177 9.543 26.126 1.00 94.50 174 ASN A N 1
ATOM 1380 C CA . ASN A 1 174 ? -16.246 10.161 26.909 1.00 94.50 174 ASN A CA 1
ATOM 1381 C C . ASN A 1 174 ? -16.664 9.354 28.149 1.00 94.50 174 ASN A C 1
ATOM 1383 O O . ASN A 1 174 ? -17.319 9.913 29.030 1.00 94.50 174 ASN A O 1
ATOM 1387 N N . LEU A 1 175 ? -16.274 8.077 28.266 1.00 90.62 175 LEU A N 1
ATOM 1388 C CA . LEU A 1 175 ? -16.570 7.271 29.454 1.00 90.62 175 LEU A CA 1
ATOM 1389 C C . LEU A 1 175 ? -15.784 7.690 30.699 1.00 90.62 175 LEU A C 1
ATOM 1391 O O . LEU A 1 175 ? -16.184 7.320 31.799 1.00 90.62 175 LEU A O 1
ATOM 1395 N N . LYS A 1 176 ? -14.689 8.450 30.547 1.00 88.88 176 LYS A N 1
ATOM 1396 C CA . LYS A 1 176 ? -13.835 8.913 31.660 1.00 88.88 176 LYS A CA 1
ATOM 1397 C C . LYS A 1 176 ? -13.385 7.788 32.615 1.00 88.88 176 LYS A C 1
ATOM 1399 O O . LYS A 1 176 ? -13.175 8.028 33.799 1.00 88.88 176 LYS A O 1
ATOM 1404 N N . VAL A 1 177 ? -13.228 6.566 32.103 1.00 90.19 177 VAL A N 1
ATOM 1405 C CA . VAL A 1 177 ? -12.643 5.426 32.831 1.00 90.19 177 VAL A CA 1
ATOM 1406 C C . VAL A 1 177 ? -11.150 5.315 32.510 1.00 90.19 177 VAL A C 1
ATOM 1408 O O . VAL A 1 177 ? -10.731 5.686 31.417 1.00 90.19 177 VAL A O 1
ATOM 1411 N N . ALA A 1 178 ? -10.337 4.820 33.443 1.00 92.12 178 ALA A N 1
ATOM 1412 C CA . ALA A 1 178 ? -8.880 4.690 33.280 1.00 92.12 178 ALA A CA 1
ATOM 1413 C C . ALA A 1 178 ? -8.370 3.276 33.629 1.00 92.12 178 ALA A C 1
ATOM 1415 O O . ALA A 1 178 ? -7.264 3.100 34.141 1.00 92.12 178 ALA A O 1
ATOM 1416 N N . ASP A 1 179 ? -9.201 2.268 33.373 1.00 95.69 179 ASP A N 1
ATOM 1417 C CA . ASP A 1 179 ? -8.956 0.865 33.712 1.00 95.69 179 ASP A CA 1
ATOM 1418 C C . ASP A 1 179 ? -8.260 0.075 32.580 1.00 95.69 179 ASP A C 1
ATOM 1420 O O . ASP A 1 179 ? -7.894 0.623 31.536 1.00 95.69 179 ASP A O 1
ATOM 1424 N N . GLN A 1 180 ? -8.015 -1.223 32.802 1.00 97.50 180 GLN A N 1
ATOM 1425 C CA . GLN A 1 180 ? -7.332 -2.081 31.823 1.00 97.50 180 GLN A CA 1
ATOM 1426 C C . GLN A 1 180 ? -8.209 -2.369 30.603 1.00 97.50 180 GLN A C 1
ATOM 1428 O O . GLN A 1 180 ? -7.694 -2.438 29.487 1.00 97.50 180 GLN A O 1
ATOM 1433 N N . TRP A 1 181 ? -9.532 -2.438 30.787 1.00 97.81 181 TRP A N 1
ATOM 1434 C CA . TRP A 1 181 ? -10.477 -2.546 29.678 1.00 97.81 181 TRP A CA 1
ATOM 1435 C C . TRP A 1 181 ? -10.287 -1.412 28.672 1.00 97.81 181 TRP A C 1
ATOM 1437 O O . TRP A 1 181 ? -10.135 -1.683 27.480 1.00 97.81 181 TRP A O 1
ATOM 1447 N N . LYS A 1 182 ? -10.203 -0.156 29.135 1.00 97.31 182 LYS A N 1
ATOM 1448 C CA . LYS A 1 182 ? -9.984 0.978 28.229 1.00 97.31 182 LYS A CA 1
ATOM 1449 C C . LYS A 1 182 ? -8.663 0.846 27.475 1.00 97.31 182 LYS A C 1
ATOM 1451 O O . LYS A 1 182 ? -8.650 1.057 26.269 1.00 97.31 182 LYS A O 1
ATOM 1456 N N . LYS A 1 183 ? -7.576 0.458 28.148 1.00 97.44 183 LYS A N 1
ATOM 1457 C CA . LYS A 1 183 ? -6.268 0.268 27.495 1.00 97.44 183 LYS A CA 1
ATOM 1458 C C . LYS A 1 183 ? -6.333 -0.777 26.381 1.00 97.44 183 LYS A C 1
ATOM 1460 O O . LYS A 1 183 ? -5.786 -0.557 25.305 1.00 97.44 183 LYS A O 1
ATOM 1465 N N . SER A 1 184 ? -7.033 -1.888 26.613 1.00 98.12 184 SER A N 1
ATOM 1466 C CA . SER A 1 184 ? -7.246 -2.907 25.581 1.00 98.12 184 SER A CA 1
ATOM 1467 C C . SER A 1 184 ? -8.077 -2.380 24.413 1.00 98.12 184 SER A C 1
ATOM 1469 O O . SER A 1 184 ? -7.738 -2.649 23.265 1.00 98.12 184 SER A O 1
ATOM 1471 N N . ILE A 1 185 ? -9.133 -1.606 24.682 1.00 98.25 185 ILE A N 1
ATOM 1472 C CA . ILE A 1 185 ? -9.923 -0.956 23.631 1.00 98.25 185 ILE A CA 1
ATOM 1473 C C . ILE A 1 185 ? -9.074 0.027 22.818 1.00 98.25 185 ILE A C 1
ATOM 1475 O O . ILE A 1 185 ? -9.109 -0.029 21.591 1.00 98.25 185 ILE A O 1
ATOM 1479 N N . ASP A 1 186 ? -8.290 0.880 23.478 1.00 97.50 186 ASP A N 1
ATOM 1480 C CA . ASP A 1 186 ? -7.406 1.844 22.818 1.00 97.50 186 ASP A CA 1
ATOM 1481 C C . ASP A 1 186 ? -6.434 1.116 21.871 1.00 97.50 186 ASP A C 1
ATOM 1483 O O . ASP A 1 186 ? -6.327 1.479 20.702 1.00 97.50 186 ASP A O 1
ATOM 1487 N N . GLN A 1 187 ? -5.817 0.018 22.327 1.00 98.06 187 GLN A N 1
ATOM 1488 C CA . GLN A 1 187 ? -4.925 -0.812 21.509 1.00 98.06 187 GLN A CA 1
ATOM 1489 C C . GLN A 1 187 ? -5.644 -1.456 20.307 1.00 98.06 187 GLN A C 1
ATOM 1491 O O . GLN A 1 187 ? -5.106 -1.491 19.198 1.00 98.06 187 GLN A O 1
ATOM 1496 N N . ILE A 1 188 ? -6.865 -1.970 20.499 1.00 98.56 188 ILE A N 1
ATOM 1497 C CA . ILE A 1 188 ? -7.683 -2.537 19.413 1.00 98.56 188 ILE A CA 1
ATOM 1498 C C . ILE A 1 188 ? -7.990 -1.462 18.358 1.00 98.56 188 ILE A C 1
ATOM 1500 O O . ILE A 1 188 ? -7.861 -1.718 17.158 1.00 98.56 188 ILE A O 1
ATOM 1504 N N . LEU A 1 189 ? -8.386 -0.260 18.789 1.00 98.44 189 LEU A N 1
ATOM 1505 C CA . LEU A 1 189 ? -8.727 0.849 17.895 1.00 98.44 189 LEU A CA 1
ATOM 1506 C C . LEU A 1 189 ? -7.497 1.418 17.177 1.00 98.44 189 LEU A C 1
ATOM 1508 O O . LEU A 1 189 ? -7.589 1.737 15.992 1.00 98.44 189 LEU A O 1
ATOM 1512 N N . GLU A 1 190 ? -6.346 1.495 17.844 1.00 98.25 190 GLU A N 1
ATOM 1513 C CA . GLU A 1 190 ? -5.071 1.896 17.240 1.00 98.25 190 GLU A CA 1
ATOM 1514 C C . GLU A 1 190 ? -4.639 0.920 16.138 1.00 98.25 190 GLU A C 1
ATOM 1516 O O . GLU A 1 190 ? -4.314 1.334 15.018 1.00 98.25 190 GLU A O 1
ATOM 1521 N N . ASN A 1 191 ? -4.722 -0.385 16.406 1.00 98.00 191 ASN A N 1
ATOM 1522 C CA . ASN A 1 191 ? -4.443 -1.413 15.407 1.00 98.00 191 ASN A CA 1
ATOM 1523 C C . ASN A 1 191 ? -5.423 -1.348 14.230 1.00 98.00 191 ASN A C 1
ATOM 1525 O O . ASN A 1 191 ? -5.009 -1.477 13.075 1.00 98.00 191 ASN A O 1
ATOM 1529 N N . ALA A 1 192 ? -6.715 -1.127 14.494 1.00 98.38 192 ALA A N 1
ATOM 1530 C CA . ALA A 1 192 ? -7.713 -0.977 13.441 1.00 98.38 192 ALA A CA 1
ATOM 1531 C C . ALA A 1 192 ? -7.449 0.267 12.574 1.00 98.38 192 ALA A C 1
ATOM 1533 O O . ALA A 1 192 ? -7.473 0.187 11.346 1.00 98.38 192 ALA A O 1
ATOM 1534 N N . SER A 1 193 ? -7.128 1.399 13.207 1.00 98.38 193 SER A N 1
ATOM 1535 C CA . SER A 1 193 ? -6.746 2.644 12.534 1.00 98.38 193 SER A CA 1
ATOM 1536 C C . SER A 1 193 ? -5.511 2.450 11.649 1.00 98.38 193 SER A C 1
ATOM 1538 O O . SER A 1 193 ? -5.503 2.861 10.489 1.00 98.38 193 SER A O 1
ATOM 1540 N N . SER A 1 194 ? -4.499 1.739 12.152 1.00 98.44 194 SER A N 1
ATOM 1541 C CA . SER A 1 194 ? -3.272 1.437 11.407 1.00 98.44 194 SER A CA 1
ATOM 1542 C C . SER A 1 194 ? -3.539 0.583 10.163 1.00 98.44 194 SER A C 1
ATOM 1544 O O . SER A 1 194 ? -3.020 0.888 9.090 1.00 98.44 194 SER A O 1
ATOM 1546 N N . GLN A 1 195 ? -4.405 -0.434 10.268 1.00 98.50 195 GLN A N 1
ATOM 1547 C CA . GLN A 1 195 ? -4.818 -1.249 9.116 1.00 98.50 195 GLN A CA 1
ATOM 1548 C C . GLN A 1 195 ? -5.554 -0.416 8.053 1.00 98.50 195 GLN A C 1
ATOM 1550 O O . GLN A 1 195 ? -5.260 -0.539 6.865 1.00 98.50 195 GLN A O 1
ATOM 1555 N N . ILE A 1 196 ? -6.473 0.467 8.465 1.00 98.31 196 ILE A N 1
ATOM 1556 C CA . ILE A 1 196 ? -7.203 1.358 7.545 1.00 98.31 196 ILE A CA 1
ATOM 1557 C C . ILE A 1 196 ? -6.248 2.349 6.873 1.00 98.31 196 ILE A C 1
ATOM 1559 O O . ILE A 1 196 ? -6.355 2.587 5.668 1.00 98.31 196 ILE A O 1
ATOM 1563 N N . LYS A 1 197 ? -5.296 2.911 7.627 1.00 98.31 197 LYS A N 1
ATOM 1564 C CA . LYS A 1 197 ? -4.280 3.826 7.097 1.00 98.31 197 LYS A CA 1
ATOM 1565 C C . LYS A 1 197 ? -3.423 3.144 6.033 1.00 98.31 197 LYS A C 1
ATOM 1567 O O . LYS A 1 197 ? -3.259 3.709 4.955 1.00 98.31 197 LYS A O 1
ATOM 1572 N N . LEU A 1 198 ? -2.944 1.928 6.303 1.00 98.38 198 LEU A N 1
ATOM 1573 C CA . LEU A 1 198 ? -2.191 1.127 5.337 1.00 98.38 198 LEU A CA 1
ATOM 1574 C C . LEU A 1 198 ? -3.012 0.866 4.066 1.00 98.38 198 LEU A C 1
ATOM 1576 O O . LEU A 1 198 ? -2.541 1.142 2.966 1.00 98.38 198 LEU A O 1
ATOM 1580 N N . ALA A 1 199 ? -4.257 0.397 4.203 1.00 98.25 199 ALA A N 1
ATOM 1581 C CA . ALA A 1 199 ? -5.131 0.138 3.058 1.00 98.25 199 ALA A CA 1
ATOM 1582 C C . ALA A 1 199 ? -5.402 1.411 2.233 1.00 98.25 199 ALA A C 1
ATOM 1584 O O . ALA A 1 199 ? -5.391 1.372 1.004 1.00 98.25 199 ALA A O 1
ATOM 1585 N N . THR A 1 200 ? -5.586 2.554 2.901 1.00 98.00 200 THR A N 1
ATOM 1586 C CA . THR A 1 200 ? -5.766 3.859 2.245 1.00 98.00 200 THR A CA 1
ATOM 1587 C C . THR A 1 200 ? -4.503 4.294 1.504 1.00 98.00 200 THR A C 1
ATOM 1589 O O . THR A 1 200 ? -4.591 4.780 0.379 1.00 98.00 200 THR A O 1
ATOM 1592 N N . GLN A 1 201 ? -3.326 4.099 2.102 1.00 98.12 201 GLN A N 1
ATOM 1593 C CA . GLN A 1 201 ? -2.044 4.409 1.474 1.00 98.12 201 GLN A CA 1
ATOM 1594 C C . GLN A 1 201 ? -1.802 3.541 0.234 1.00 98.12 201 GLN A C 1
ATOM 1596 O O . GLN A 1 201 ? -1.447 4.079 -0.812 1.00 98.12 201 GLN A O 1
ATOM 1601 N N . ILE A 1 202 ? -2.054 2.230 0.323 1.00 98.38 202 ILE A N 1
ATOM 1602 C CA . ILE A 1 202 ? -1.968 1.314 -0.821 1.00 98.38 202 ILE A CA 1
ATOM 1603 C C . ILE A 1 202 ? -2.927 1.760 -1.925 1.00 98.38 202 ILE A C 1
ATOM 1605 O O . ILE A 1 202 ? -2.499 1.927 -3.060 1.00 98.38 202 ILE A O 1
ATOM 1609 N N . GLN A 1 203 ? -4.197 2.024 -1.606 1.00 97.69 203 GLN A N 1
ATOM 1610 C CA . GLN A 1 203 ? -5.172 2.475 -2.602 1.00 97.69 203 GLN A CA 1
ATOM 1611 C C . GLN A 1 203 ? -4.771 3.812 -3.245 1.00 97.69 203 GLN A C 1
ATOM 1613 O O . GLN A 1 203 ? -4.919 3.969 -4.453 1.00 97.69 203 GLN A O 1
ATOM 1618 N N . SER A 1 204 ? -4.241 4.756 -2.464 1.00 97.44 204 SER A N 1
ATOM 1619 C CA . SER A 1 204 ? -3.736 6.040 -2.964 1.00 97.44 204 SER A CA 1
ATOM 1620 C C . SER A 1 204 ? -2.546 5.858 -3.907 1.00 97.44 204 SER A C 1
ATOM 1622 O O . SER A 1 204 ? -2.527 6.438 -4.988 1.00 97.44 204 SER A O 1
ATOM 1624 N N . ASN A 1 205 ? -1.583 5.005 -3.547 1.00 97.69 205 ASN A N 1
ATOM 1625 C CA . ASN A 1 205 ? -0.449 4.694 -4.414 1.00 97.69 205 ASN A CA 1
ATOM 1626 C C . ASN A 1 205 ? -0.885 3.953 -5.680 1.00 97.69 205 ASN A C 1
ATOM 1628 O O . ASN A 1 205 ? -0.418 4.295 -6.758 1.00 97.69 205 ASN A O 1
ATOM 1632 N N . LEU A 1 206 ? -1.824 3.008 -5.575 1.00 98.12 206 LEU A N 1
ATOM 1633 C CA . LEU A 1 206 ? -2.387 2.330 -6.739 1.00 98.12 206 LEU A CA 1
ATOM 1634 C C . LEU A 1 206 ? -3.079 3.310 -7.687 1.00 98.12 206 LEU A C 1
ATOM 1636 O O . LEU A 1 206 ? -2.919 3.183 -8.892 1.00 98.12 206 LEU A O 1
ATOM 1640 N N . ASN A 1 207 ? -3.802 4.303 -7.161 1.00 97.50 207 ASN A N 1
ATOM 1641 C CA . ASN A 1 207 ? -4.485 5.309 -7.977 1.00 97.50 207 ASN A CA 1
ATOM 1642 C C . ASN A 1 207 ? -3.531 6.169 -8.816 1.00 97.50 207 ASN A C 1
ATOM 1644 O O . ASN A 1 207 ? -3.974 6.726 -9.810 1.00 97.50 207 ASN A O 1
ATOM 1648 N N . LYS A 1 208 ? -2.243 6.267 -8.462 1.00 97.50 208 LYS A N 1
ATOM 1649 C CA . LYS A 1 208 ? -1.250 7.004 -9.264 1.00 97.50 208 LYS A CA 1
ATOM 1650 C C . LYS A 1 208 ? -0.946 6.335 -10.607 1.00 97.50 208 LYS A C 1
ATOM 1652 O O . LYS A 1 208 ? -0.403 6.990 -11.483 1.00 97.50 208 LYS A O 1
ATOM 1657 N N . PHE A 1 209 ? -1.283 5.053 -10.757 1.00 98.25 209 PHE A N 1
ATOM 1658 C CA . PHE A 1 209 ? -1.139 4.315 -12.014 1.00 98.25 209 PHE A CA 1
ATOM 1659 C C . PHE A 1 209 ? -2.375 4.408 -12.903 1.00 98.25 209 PHE A C 1
ATOM 1661 O O . PHE A 1 209 ? -2.404 3.756 -13.940 1.00 98.25 209 PHE A O 1
ATOM 1668 N N . TYR A 1 210 ? -3.409 5.141 -12.489 1.00 97.94 210 TYR A N 1
ATOM 1669 C CA . TYR A 1 210 ? -4.631 5.292 -13.263 1.00 97.94 210 TYR A CA 1
ATOM 1670 C C . TYR A 1 210 ? -4.809 6.748 -13.684 1.00 97.94 210 TYR A C 1
ATOM 1672 O O . TYR A 1 210 ? -4.553 7.666 -12.904 1.00 97.94 210 TYR A O 1
ATOM 1680 N N . ASP A 1 211 ? -5.268 6.947 -14.913 1.00 97.12 211 ASP A N 1
ATOM 1681 C CA . ASP A 1 211 ? -5.652 8.254 -15.428 1.00 97.12 211 ASP A CA 1
ATOM 1682 C C . ASP A 1 211 ? -7.010 8.713 -14.855 1.00 97.12 211 ASP A C 1
ATOM 1684 O O . ASP A 1 211 ? -7.674 8.017 -14.078 1.00 97.12 211 ASP A O 1
ATOM 1688 N N . SER A 1 212 ? -7.451 9.914 -15.240 1.00 94.94 212 SER A N 1
ATOM 1689 C CA . SER A 1 212 ? -8.744 10.466 -14.812 1.00 94.94 212 SER A CA 1
ATOM 1690 C C . SER A 1 212 ? -9.961 9.689 -15.323 1.00 94.94 212 SER A C 1
ATOM 1692 O O . SER A 1 212 ? -11.060 9.873 -14.800 1.00 94.94 212 SER A O 1
ATOM 1694 N N . GLU A 1 213 ? -9.786 8.853 -16.345 1.00 95.12 213 GLU A N 1
ATOM 1695 C CA . GLU A 1 213 ? -10.833 8.014 -16.931 1.00 95.12 213 GLU A CA 1
ATOM 1696 C C . GLU A 1 213 ? -10.890 6.626 -16.269 1.00 95.12 213 GLU A C 1
ATOM 1698 O O . GLU A 1 213 ? -11.836 5.868 -16.486 1.00 95.12 213 GLU A O 1
ATOM 1703 N N . GLY A 1 214 ? -9.919 6.309 -15.408 1.00 95.38 214 GLY A N 1
ATOM 1704 C CA . GLY A 1 214 ? -9.805 5.029 -14.721 1.00 95.38 214 GLY A CA 1
ATOM 1705 C C . GLY A 1 214 ? -9.105 3.943 -15.541 1.00 95.38 214 GLY A C 1
ATOM 1706 O O . GLY A 1 214 ? -9.182 2.772 -15.159 1.00 95.38 214 GLY A O 1
ATOM 1707 N N . ASN A 1 215 ? -8.414 4.298 -16.628 1.00 97.12 215 ASN A N 1
ATOM 1708 C CA . ASN A 1 215 ? -7.517 3.391 -17.344 1.00 97.12 215 ASN A CA 1
ATOM 1709 C C . ASN A 1 215 ? -6.114 3.450 -16.739 1.00 97.12 215 ASN A C 1
ATOM 1711 O O . ASN A 1 215 ? -5.771 4.406 -16.052 1.00 97.12 215 ASN A O 1
ATOM 1715 N N . ILE A 1 216 ? -5.291 2.427 -16.980 1.00 97.75 216 ILE A N 1
ATOM 1716 C CA . ILE A 1 216 ? -3.903 2.437 -16.506 1.00 97.75 216 ILE A CA 1
ATOM 1717 C C . ILE A 1 216 ? -3.103 3.433 -17.352 1.00 97.75 216 ILE A C 1
ATOM 1719 O O . ILE A 1 216 ? -3.003 3.271 -18.570 1.00 97.75 216 ILE A O 1
ATOM 1723 N N . ASP A 1 217 ? -2.526 4.440 -16.702 1.00 97.75 217 ASP A N 1
ATOM 1724 C CA . ASP A 1 217 ? -1.707 5.465 -17.340 1.00 97.75 217 ASP A CA 1
ATOM 1725 C C . ASP A 1 217 ? -0.359 4.865 -17.765 1.00 97.75 217 ASP A C 1
ATOM 1727 O O . ASP A 1 217 ? 0.500 4.549 -16.940 1.00 97.75 217 ASP A O 1
ATOM 1731 N N . LYS A 1 218 ? -0.163 4.718 -19.079 1.00 96.44 218 LYS A N 1
ATOM 1732 C CA . LYS A 1 218 ? 1.084 4.208 -19.670 1.00 96.44 218 LYS A CA 1
ATOM 1733 C C . LYS A 1 218 ? 2.295 5.116 -19.419 1.00 96.44 218 LYS A C 1
ATOM 1735 O O . LYS A 1 218 ? 3.421 4.672 -19.617 1.00 96.44 218 LYS A O 1
ATOM 1740 N N . THR A 1 219 ? 2.075 6.369 -19.022 1.00 95.38 219 THR A N 1
ATOM 1741 C CA . THR A 1 219 ? 3.125 7.350 -18.712 1.00 95.38 219 THR A CA 1
ATOM 1742 C C . THR A 1 219 ? 3.456 7.432 -17.220 1.00 95.38 219 THR A C 1
ATOM 1744 O O . THR A 1 219 ? 4.361 8.176 -16.837 1.00 95.38 219 THR A O 1
ATOM 1747 N N . ALA A 1 220 ? 2.758 6.663 -16.377 1.00 95.81 220 ALA A N 1
ATOM 1748 C CA . ALA A 1 220 ? 2.999 6.638 -14.942 1.00 95.81 220 ALA A CA 1
ATOM 1749 C C . ALA A 1 220 ? 4.399 6.105 -14.592 1.00 95.81 220 ALA A C 1
ATOM 1751 O O . ALA A 1 220 ? 4.970 5.250 -15.271 1.00 95.81 220 ALA A O 1
ATOM 1752 N N . ASP A 1 221 ? 4.937 6.572 -13.465 1.00 95.06 221 ASP A N 1
ATOM 1753 C CA . ASP A 1 221 ? 6.198 6.072 -12.921 1.00 95.06 221 ASP A CA 1
ATOM 1754 C C . ASP A 1 221 ? 5.997 4.734 -12.187 1.00 95.06 221 ASP A C 1
ATOM 1756 O O . ASP A 1 221 ? 5.638 4.682 -11.005 1.00 95.06 221 ASP A O 1
ATOM 1760 N N . PHE A 1 222 ? 6.275 3.635 -12.893 1.00 96.12 222 PHE A N 1
ATOM 1761 C CA . PHE A 1 222 ? 6.188 2.269 -12.370 1.00 96.12 222 PHE A CA 1
ATOM 1762 C C . PHE A 1 222 ? 7.273 1.898 -11.343 1.00 96.12 222 PHE A C 1
ATOM 1764 O O . PHE A 1 222 ? 7.210 0.801 -10.784 1.00 96.12 222 PHE A O 1
ATOM 1771 N N . SER A 1 223 ? 8.243 2.773 -11.040 1.00 93.00 223 SER A N 1
ATOM 1772 C CA . SER A 1 223 ? 9.313 2.472 -10.072 1.00 93.00 223 SER A CA 1
ATOM 1773 C C . SER A 1 223 ? 8.787 2.227 -8.651 1.00 93.00 223 SER A C 1
ATOM 1775 O O . SER A 1 223 ? 9.333 1.410 -7.910 1.00 93.00 223 SER A O 1
ATOM 1777 N N . THR A 1 224 ? 7.669 2.865 -8.291 1.00 94.62 224 THR A N 1
ATOM 1778 C CA . THR A 1 224 ? 7.048 2.748 -6.961 1.00 94.62 224 THR A CA 1
ATOM 1779 C C . THR A 1 224 ? 6.188 1.493 -6.786 1.00 94.62 224 THR A C 1
ATOM 1781 O O . THR A 1 224 ? 5.736 1.207 -5.676 1.00 94.62 224 THR A O 1
ATOM 1784 N N . LEU A 1 225 ? 5.959 0.710 -7.850 1.00 96.62 225 LEU A N 1
ATOM 1785 C CA . LEU A 1 225 ? 5.072 -0.456 -7.800 1.00 96.62 225 LEU A CA 1
ATOM 1786 C C . LEU A 1 225 ? 5.566 -1.506 -6.797 1.00 96.62 225 LEU A C 1
ATOM 1788 O O . LEU A 1 225 ? 4.766 -2.012 -6.014 1.00 96.62 225 LEU A O 1
ATOM 1792 N N . ALA A 1 226 ? 6.876 -1.766 -6.753 1.00 96.50 226 ALA A N 1
ATOM 1793 C CA . ALA A 1 226 ? 7.479 -2.737 -5.838 1.00 96.50 226 ALA A CA 1
ATOM 1794 C C . ALA A 1 226 ? 7.229 -2.397 -4.353 1.00 96.50 226 ALA A C 1
ATOM 1796 O O . ALA A 1 226 ? 6.955 -3.285 -3.546 1.00 96.50 226 ALA A O 1
ATOM 1797 N N . GLU A 1 227 ? 7.248 -1.111 -3.989 1.00 96.12 227 GLU A N 1
ATOM 1798 C CA . GLU A 1 227 ? 6.943 -0.657 -2.623 1.00 96.12 227 GLU A CA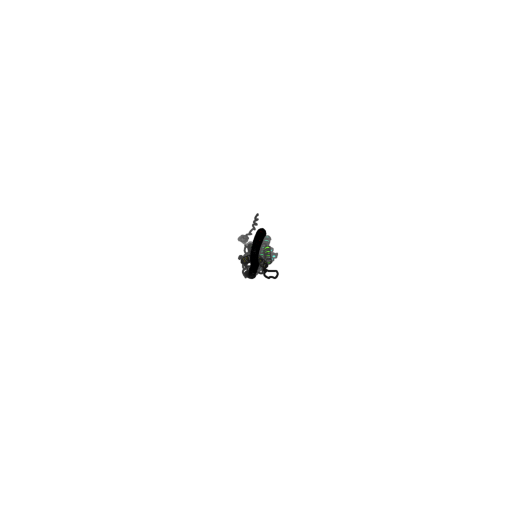 1
ATOM 1799 C C . GLU A 1 227 ? 5.472 -0.907 -2.250 1.00 96.12 227 GLU A C 1
ATOM 1801 O O . GLU A 1 227 ? 5.146 -1.226 -1.099 1.00 96.12 227 GLU A O 1
ATOM 1806 N N . VAL A 1 228 ? 4.566 -0.784 -3.228 1.00 97.56 228 VAL A N 1
ATOM 1807 C CA . VAL A 1 228 ? 3.145 -1.107 -3.051 1.00 97.56 228 VAL A CA 1
ATOM 1808 C C . VAL A 1 228 ? 2.960 -2.607 -2.829 1.00 97.56 228 VAL A C 1
ATOM 1810 O O . VAL A 1 228 ? 2.198 -2.989 -1.939 1.00 97.56 228 VAL A O 1
ATOM 1813 N N . GLU A 1 229 ? 3.683 -3.454 -3.568 1.00 97.38 229 GLU A N 1
ATOM 1814 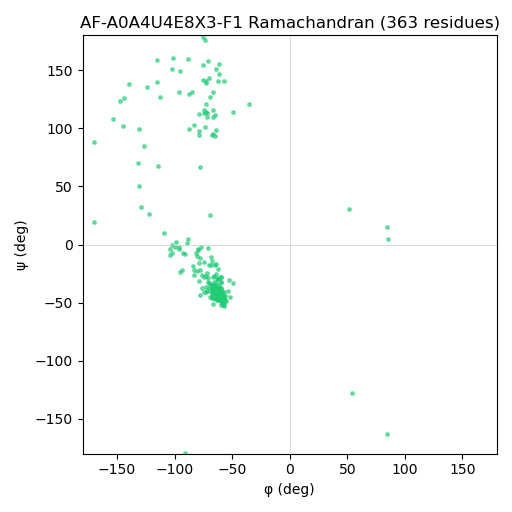C CA . GLU A 1 229 ? 3.660 -4.912 -3.374 1.00 97.38 229 GLU A CA 1
ATOM 1815 C C . GLU A 1 229 ? 4.161 -5.310 -1.985 1.00 97.38 229 GLU A C 1
ATOM 1817 O O . GLU A 1 229 ? 3.526 -6.105 -1.296 1.00 97.38 229 GLU A O 1
ATOM 1822 N N . GLN A 1 230 ? 5.255 -4.702 -1.527 1.00 97.62 230 GLN A N 1
ATOM 1823 C CA . GLN A 1 230 ? 5.783 -4.954 -0.189 1.00 97.62 230 GLN A CA 1
ATOM 1824 C C . GLN A 1 230 ? 4.783 -4.532 0.899 1.00 97.62 230 GLN A C 1
ATOM 1826 O O . GLN A 1 230 ? 4.547 -5.254 1.868 1.00 97.62 230 GLN A O 1
ATOM 1831 N N . SER A 1 231 ? 4.143 -3.372 0.731 1.00 97.81 231 SER A N 1
ATOM 1832 C CA . SER A 1 231 ? 3.114 -2.889 1.661 1.00 97.81 231 SER A CA 1
ATOM 1833 C C . SER A 1 231 ? 1.888 -3.812 1.694 1.00 97.81 231 SER A C 1
ATOM 1835 O O . SER A 1 231 ? 1.269 -3.996 2.746 1.00 97.81 231 SER A O 1
ATOM 1837 N N . LEU A 1 232 ? 1.542 -4.432 0.561 1.00 97.94 232 LEU A N 1
ATOM 1838 C CA . LEU A 1 232 ? 0.426 -5.369 0.441 1.00 97.94 232 LEU A CA 1
ATOM 1839 C C . LEU A 1 232 ? 0.600 -6.621 1.317 1.00 97.94 232 LEU A C 1
ATOM 1841 O O . LEU A 1 232 ? -0.392 -7.193 1.780 1.00 97.94 232 LEU A O 1
ATOM 1845 N N . GLU A 1 233 ? 1.835 -7.042 1.600 1.00 97.56 233 GLU A N 1
ATOM 1846 C CA . GLU A 1 233 ? 2.101 -8.191 2.474 1.00 97.56 233 GLU A CA 1
ATOM 1847 C C . GLU A 1 233 ? 1.544 -7.992 3.887 1.00 97.56 233 GLU A C 1
ATOM 1849 O O . GLU A 1 233 ? 1.055 -8.949 4.492 1.00 97.56 233 GLU A O 1
ATOM 1854 N N . GLN A 1 234 ? 1.531 -6.744 4.362 1.00 97.44 234 GLN A N 1
ATOM 1855 C CA . GLN A 1 234 ? 1.063 -6.348 5.691 1.00 97.44 234 GLN A CA 1
ATOM 1856 C C . GLN A 1 234 ? -0.469 -6.230 5.791 1.00 97.44 234 GLN A C 1
ATOM 1858 O O . GLN A 1 234 ? -1.015 -6.091 6.891 1.00 97.44 234 GLN A O 1
ATOM 1863 N N . VAL A 1 235 ? -1.192 -6.296 4.667 1.00 98.12 235 VAL A N 1
ATOM 1864 C CA . VAL A 1 235 ? -2.659 -6.235 4.656 1.00 98.12 235 VAL A CA 1
ATOM 1865 C C . VAL A 1 235 ? -3.231 -7.539 5.208 1.00 98.12 235 VAL A C 1
ATOM 1867 O O . VAL A 1 235 ? -3.126 -8.600 4.594 1.00 98.12 235 VAL A O 1
ATOM 1870 N N . LYS A 1 236 ? -3.882 -7.452 6.372 1.00 97.50 236 LYS A N 1
ATOM 1871 C CA . LYS A 1 236 ? -4.484 -8.609 7.053 1.00 97.50 236 LYS A CA 1
ATOM 1872 C C . LYS A 1 236 ? -5.825 -9.039 6.461 1.00 97.50 236 LYS A C 1
ATOM 1874 O O . LYS A 1 236 ? -6.170 -10.216 6.519 1.00 97.50 236 LYS A O 1
ATOM 1879 N N . ASN A 1 237 ? -6.603 -8.099 5.925 1.00 98.12 237 ASN A N 1
ATOM 1880 C CA . ASN A 1 237 ? -7.883 -8.410 5.295 1.00 98.12 237 AS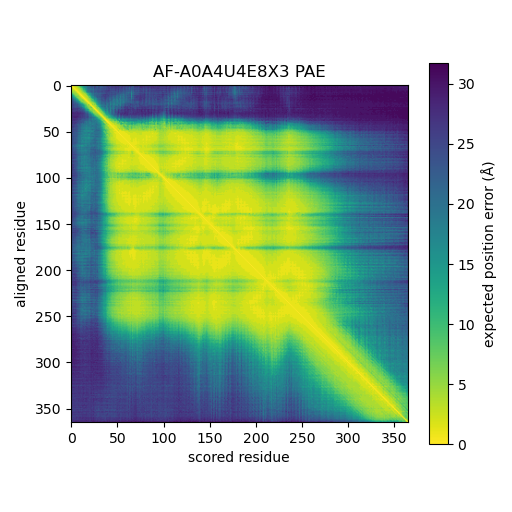N A CA 1
ATOM 1881 C C . ASN A 1 237 ? -7.641 -9.107 3.945 1.00 98.12 237 ASN A C 1
ATOM 1883 O O . ASN A 1 237 ? -7.127 -8.497 3.008 1.00 98.12 237 ASN A O 1
ATOM 1887 N N . THR A 1 238 ? -8.025 -10.378 3.843 1.00 97.31 238 THR A N 1
ATOM 1888 C CA . THR A 1 238 ? -7.767 -11.221 2.667 1.00 97.31 238 THR A CA 1
ATOM 1889 C C . THR A 1 238 ? -8.529 -10.773 1.420 1.00 97.31 238 THR A C 1
ATOM 1891 O O . THR A 1 238 ? -7.976 -10.835 0.325 1.00 97.31 238 THR A O 1
ATOM 1894 N N . GLU A 1 239 ? -9.758 -10.273 1.562 1.00 96.88 239 GLU A N 1
ATOM 1895 C CA . GLU A 1 239 ? -10.561 -9.757 0.445 1.00 96.88 239 GLU A CA 1
ATOM 1896 C C . GLU A 1 239 ? -9.953 -8.474 -0.135 1.00 96.88 239 GLU A C 1
ATOM 1898 O O . GLU A 1 239 ? -9.775 -8.362 -1.349 1.00 96.88 239 GLU A O 1
ATOM 1903 N N . GLN A 1 240 ? -9.563 -7.525 0.724 1.00 97.38 240 GLN A N 1
ATOM 1904 C CA . GLN A 1 240 ? -8.857 -6.314 0.291 1.00 97.38 240 GLN A CA 1
ATOM 1905 C C . GLN A 1 240 ? -7.506 -6.655 -0.329 1.00 97.38 240 GLN A C 1
ATOM 1907 O O . GLN A 1 240 ? -7.174 -6.128 -1.389 1.00 97.38 240 GLN A O 1
ATOM 1912 N N . LYS A 1 241 ? -6.748 -7.568 0.294 1.00 98.25 241 LYS A N 1
ATOM 1913 C CA . LYS A 1 241 ? -5.459 -8.025 -0.230 1.00 98.25 241 LYS A CA 1
ATOM 1914 C C . LYS A 1 241 ? -5.613 -8.607 -1.632 1.00 98.25 241 LYS A C 1
ATOM 1916 O O . LYS A 1 241 ? -4.857 -8.235 -2.527 1.00 98.25 241 LYS A O 1
ATOM 1921 N N . LYS A 1 242 ? -6.622 -9.455 -1.848 1.00 98.19 242 LYS A N 1
ATOM 1922 C CA . LYS A 1 242 ? -6.955 -9.997 -3.170 1.00 98.19 242 LYS A CA 1
ATOM 1923 C C . LYS A 1 242 ? -7.290 -8.884 -4.168 1.00 98.19 242 LYS A C 1
ATOM 1925 O O . LYS A 1 242 ? -6.701 -8.857 -5.241 1.00 98.19 242 LYS A O 1
ATOM 1930 N N . SER A 1 243 ? -8.154 -7.934 -3.802 1.00 98.00 243 SER A N 1
ATOM 1931 C CA . SER A 1 243 ? -8.527 -6.829 -4.700 1.00 98.00 243 SER A CA 1
ATOM 1932 C C . SER A 1 243 ? -7.328 -5.964 -5.102 1.00 98.00 243 SER A C 1
ATOM 1934 O O . SER A 1 243 ? -7.184 -5.609 -6.270 1.00 98.00 243 SER A O 1
ATOM 1936 N N . PHE A 1 244 ? -6.437 -5.643 -4.161 1.00 98.50 244 PHE A N 1
ATOM 1937 C CA . PHE A 1 244 ? -5.210 -4.909 -4.470 1.00 98.50 244 PHE A CA 1
ATOM 1938 C C . PHE A 1 244 ? -4.257 -5.733 -5.339 1.00 98.50 244 PHE A C 1
ATOM 1940 O O . PHE A 1 244 ? -3.711 -5.189 -6.293 1.00 98.50 244 PHE A O 1
ATOM 1947 N N . SER A 1 245 ? -4.115 -7.035 -5.069 1.00 98.50 245 SER A N 1
ATOM 1948 C CA . SER A 1 245 ? -3.290 -7.945 -5.882 1.00 98.50 245 SER A CA 1
ATOM 1949 C C . SER A 1 245 ? -3.751 -7.961 -7.341 1.00 98.50 245 SER A C 1
ATOM 1951 O O . SER A 1 245 ? -2.941 -7.833 -8.249 1.00 98.50 245 SER A O 1
ATOM 1953 N N . GLU A 1 246 ? -5.063 -8.043 -7.577 1.00 98.44 246 GLU A N 1
ATOM 1954 C CA . GLU A 1 246 ? -5.635 -8.013 -8.928 1.00 98.44 246 GLU A CA 1
ATOM 1955 C C . GLU A 1 246 ? -5.358 -6.686 -9.652 1.00 98.44 246 GLU A C 1
ATOM 1957 O O . GLU A 1 246 ? -5.109 -6.681 -10.858 1.00 98.44 246 GLU A O 1
ATOM 1962 N N . LYS A 1 247 ? -5.380 -5.551 -8.937 1.00 98.31 247 LYS A N 1
ATOM 1963 C CA . LYS A 1 247 ? -5.010 -4.247 -9.514 1.00 98.31 247 LYS A CA 1
ATOM 1964 C C . LYS A 1 247 ? -3.524 -4.190 -9.866 1.00 98.31 247 LYS A C 1
ATOM 1966 O O . LYS A 1 247 ? -3.191 -3.711 -10.944 1.00 98.31 247 LYS A O 1
ATOM 1971 N N . ILE A 1 248 ? -2.657 -4.677 -8.979 1.00 98.50 248 ILE A N 1
ATOM 1972 C CA . ILE A 1 248 ? -1.205 -4.736 -9.196 1.00 98.50 248 ILE A CA 1
ATOM 1973 C C . ILE A 1 248 ? -0.879 -5.588 -10.422 1.00 98.50 248 ILE A C 1
ATOM 1975 O O . ILE A 1 248 ? -0.100 -5.156 -11.265 1.00 98.50 248 ILE A O 1
ATOM 1979 N N . GLU A 1 249 ? -1.519 -6.747 -10.575 1.00 98.38 249 GLU A N 1
ATOM 1980 C CA . GLU A 1 249 ? -1.257 -7.635 -11.709 1.00 98.38 249 GLU A CA 1
ATOM 1981 C C . GLU A 1 249 ? -1.618 -6.979 -13.049 1.00 98.38 249 GLU A C 1
ATOM 1983 O O . GLU A 1 249 ? -0.856 -7.050 -14.010 1.00 98.38 249 GLU A O 1
ATOM 1988 N N . LYS A 1 250 ? -2.735 -6.242 -13.106 1.00 98.19 250 LYS A N 1
ATOM 1989 C CA . LYS A 1 250 ? -3.091 -5.458 -14.300 1.00 98.19 250 LYS A CA 1
ATOM 1990 C C . LYS A 1 250 ? -2.057 -4.371 -14.607 1.00 98.19 250 LYS A C 1
ATOM 1992 O O . LYS A 1 250 ? -1.700 -4.190 -15.767 1.00 98.19 250 LYS A O 1
ATOM 1997 N N . ILE A 1 251 ? -1.562 -3.676 -13.580 1.00 98.44 251 ILE A N 1
ATOM 1998 C CA . ILE A 1 251 ? -0.511 -2.656 -13.723 1.00 98.44 251 ILE A CA 1
ATOM 1999 C C . ILE A 1 251 ? 0.780 -3.293 -14.260 1.00 98.44 251 ILE A C 1
ATOM 2001 O O . ILE A 1 251 ? 1.383 -2.741 -15.175 1.00 98.44 251 ILE A O 1
ATOM 2005 N N . LYS A 1 252 ? 1.169 -4.477 -13.767 1.00 98.12 252 LYS A N 1
ATOM 2006 C CA . LYS A 1 252 ? 2.352 -5.217 -14.242 1.00 98.12 252 LYS A CA 1
ATOM 2007 C C . LYS A 1 252 ? 2.276 -5.584 -15.720 1.00 98.12 252 LYS A C 1
ATOM 2009 O O . LYS A 1 252 ? 3.275 -5.466 -16.427 1.00 98.12 252 LYS A O 1
ATOM 2014 N N . VAL A 1 253 ? 1.104 -6.003 -16.197 1.00 98.00 253 VAL A N 1
ATOM 2015 C CA . VAL A 1 253 ? 0.901 -6.298 -17.623 1.00 98.00 253 VAL A CA 1
ATOM 2016 C C . VAL A 1 253 ? 1.170 -5.052 -18.468 1.00 98.00 253 VAL A C 1
ATOM 2018 O O . VAL A 1 253 ? 1.962 -5.115 -19.405 1.00 98.00 253 VAL A O 1
ATOM 2021 N N . VAL A 1 254 ? 0.596 -3.905 -18.094 1.00 97.94 254 VAL A N 1
ATOM 2022 C CA . VAL A 1 254 ? 0.804 -2.643 -18.824 1.00 97.94 254 VAL A CA 1
ATOM 2023 C C . VAL A 1 254 ? 2.253 -2.163 -18.721 1.00 97.94 254 VAL A C 1
ATOM 2025 O O . VAL A 1 254 ? 2.822 -1.749 -19.725 1.00 97.94 254 VAL A O 1
ATOM 2028 N N . GLN A 1 255 ? 2.891 -2.281 -17.554 1.00 97.44 255 GLN A N 1
ATOM 2029 C CA . GLN A 1 255 ? 4.315 -1.973 -17.382 1.00 97.44 255 GLN A CA 1
ATOM 2030 C C . GLN A 1 255 ? 5.185 -2.787 -18.353 1.00 97.44 255 GLN A C 1
ATOM 2032 O O . GLN A 1 255 ? 6.091 -2.243 -18.987 1.00 97.44 255 GLN A O 1
ATOM 2037 N N . ALA A 1 256 ? 4.905 -4.085 -18.497 1.00 97.06 256 ALA A N 1
ATOM 2038 C CA . ALA A 1 256 ? 5.628 -4.952 -19.421 1.00 97.06 256 ALA A CA 1
ATOM 2039 C C . ALA A 1 256 ? 5.374 -4.585 -20.893 1.00 97.06 256 ALA A C 1
ATOM 2041 O O . ALA A 1 256 ? 6.287 -4.680 -21.713 1.00 97.06 256 ALA A O 1
ATOM 2042 N N . GLU A 1 257 ? 4.158 -4.159 -21.245 1.00 96.50 257 GLU A N 1
ATOM 2043 C CA . GLU A 1 257 ? 3.842 -3.651 -22.585 1.00 96.50 257 GLU A CA 1
ATOM 2044 C C . GLU A 1 257 ? 4.589 -2.351 -22.894 1.00 96.50 257 GLU A C 1
ATOM 2046 O O . GLU A 1 257 ? 5.220 -2.257 -23.944 1.00 96.50 257 GLU A O 1
ATOM 2051 N N . VAL A 1 258 ? 4.591 -1.386 -21.968 1.00 95.94 258 VAL A N 1
ATOM 2052 C CA . VAL A 1 258 ? 5.331 -0.122 -22.113 1.00 95.94 258 VAL A CA 1
ATOM 2053 C C . VAL A 1 258 ? 6.826 -0.391 -22.296 1.00 95.94 258 VAL A C 1
ATOM 2055 O O . VAL A 1 258 ? 7.433 0.146 -23.220 1.00 95.94 258 VAL A O 1
ATOM 2058 N N . ALA A 1 259 ? 7.409 -1.292 -21.499 1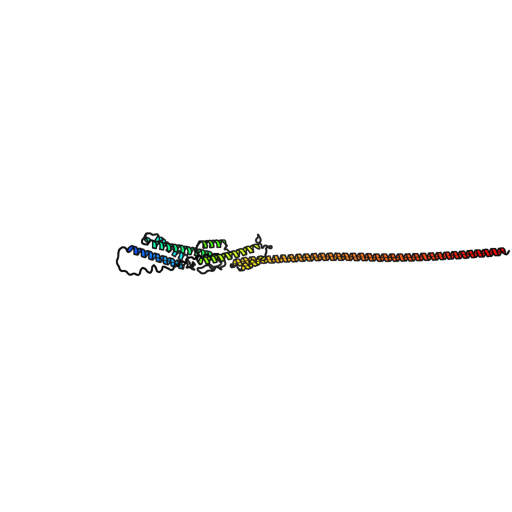.00 95.06 259 ALA A N 1
ATOM 2059 C CA . ALA A 1 259 ? 8.813 -1.677 -21.641 1.00 95.06 259 ALA A CA 1
ATOM 2060 C C . ALA A 1 259 ? 9.124 -2.280 -23.026 1.00 95.06 259 ALA A C 1
ATOM 2062 O O . ALA A 1 259 ? 10.136 -1.936 -23.637 1.00 95.06 259 ALA A O 1
ATOM 2063 N N . LYS A 1 260 ? 8.236 -3.133 -23.559 1.00 96.06 260 LYS A N 1
ATOM 2064 C CA . LYS A 1 260 ? 8.369 -3.691 -24.917 1.00 96.06 260 LYS A CA 1
ATOM 2065 C C . LYS A 1 260 ? 8.238 -2.622 -26.001 1.00 96.06 260 LYS A C 1
ATOM 2067 O O . LYS A 1 260 ? 8.993 -2.651 -26.969 1.00 96.06 260 LYS A O 1
ATOM 2072 N N . GLU A 1 261 ? 7.291 -1.694 -25.864 1.00 94.56 261 GLU A N 1
ATOM 2073 C CA . GLU A 1 261 ? 7.120 -0.579 -26.804 1.00 94.56 261 GLU A CA 1
ATOM 2074 C C . GLU A 1 261 ? 8.365 0.327 -26.825 1.00 94.56 261 GLU A C 1
ATOM 2076 O O . GLU A 1 261 ? 8.808 0.744 -27.897 1.00 94.56 261 GLU A O 1
ATOM 2081 N N . GLU A 1 262 ? 8.961 0.613 -25.665 1.00 94.25 262 GLU A N 1
ATOM 2082 C CA . GLU A 1 262 ? 10.205 1.385 -25.569 1.00 94.25 262 GLU A CA 1
ATOM 2083 C C . GLU A 1 262 ? 11.403 0.660 -26.186 1.00 94.25 262 GLU A C 1
ATOM 2085 O O . GLU A 1 262 ? 12.193 1.275 -26.906 1.00 94.25 262 GLU A O 1
ATOM 2090 N N . GLU A 1 263 ? 11.541 -0.643 -25.940 1.00 94.38 263 GLU A N 1
ATOM 2091 C CA . GLU A 1 263 ? 12.595 -1.454 -26.549 1.00 94.38 263 GLU A CA 1
ATOM 2092 C C . GLU A 1 263 ? 12.449 -1.501 -28.076 1.00 94.38 263 GLU A C 1
ATOM 2094 O O . GLU A 1 263 ? 13.418 -1.262 -28.797 1.00 94.38 263 GLU A O 1
ATOM 2099 N N . ALA A 1 264 ? 11.228 -1.701 -28.580 1.00 95.19 264 ALA A N 1
ATOM 2100 C CA . ALA A 1 264 ? 10.944 -1.674 -30.011 1.00 95.19 264 ALA A CA 1
ATOM 2101 C C . ALA A 1 264 ? 11.270 -0.308 -30.639 1.00 95.19 264 ALA A C 1
ATOM 2103 O O . ALA A 1 264 ? 11.847 -0.252 -31.726 1.00 95.19 264 ALA A O 1
ATOM 2104 N N . LYS A 1 265 ? 10.964 0.803 -29.950 1.00 94.88 265 LYS A N 1
ATOM 2105 C CA . LYS A 1 265 ? 11.348 2.154 -30.399 1.00 94.88 265 LYS A CA 1
ATOM 2106 C C . LYS A 1 265 ? 12.866 2.318 -30.480 1.00 94.88 265 LYS A C 1
ATOM 2108 O O . LYS A 1 265 ? 13.349 2.848 -31.477 1.00 94.88 265 LYS A O 1
ATOM 2113 N N . LYS A 1 266 ? 13.616 1.835 -29.483 1.00 94.25 266 LYS A N 1
ATOM 2114 C CA . LYS A 1 266 ? 15.090 1.873 -29.496 1.00 94.25 266 LYS A CA 1
ATOM 2115 C C . LYS A 1 266 ? 15.666 1.068 -30.660 1.00 94.25 266 LYS A C 1
ATOM 2117 O O . LYS A 1 266 ? 16.512 1.584 -31.383 1.00 94.25 266 LYS A O 1
ATOM 2122 N N . GLN A 1 267 ? 15.165 -0.147 -30.887 1.00 93.31 267 GLN A N 1
ATOM 2123 C CA . GLN A 1 267 ? 15.587 -0.985 -32.015 1.00 93.31 267 GLN A CA 1
ATOM 2124 C C . GLN A 1 267 ? 15.263 -0.330 -33.366 1.00 93.31 267 GLN A C 1
ATOM 2126 O O . GLN A 1 267 ? 16.091 -0.345 -34.274 1.00 93.31 267 GLN A O 1
ATOM 2131 N N . ALA A 1 268 ? 14.089 0.292 -33.501 1.00 93.94 268 ALA A N 1
ATOM 2132 C CA . ALA A 1 268 ? 13.712 1.012 -34.715 1.00 93.94 268 ALA A CA 1
ATOM 2133 C C . ALA A 1 268 ? 14.607 2.240 -34.968 1.00 93.94 268 ALA A C 1
ATOM 2135 O O . ALA A 1 268 ? 14.997 2.497 -36.108 1.00 93.94 268 ALA A O 1
ATOM 2136 N N . GLU A 1 269 ? 14.964 2.990 -33.920 1.00 94.56 269 GLU A N 1
ATOM 2137 C CA . GLU A 1 269 ? 15.881 4.129 -34.028 1.00 94.56 269 GLU A CA 1
ATOM 2138 C C . GLU A 1 269 ? 17.298 3.684 -34.422 1.00 94.56 269 GLU A C 1
ATOM 2140 O O . GLU A 1 269 ? 17.933 4.305 -35.276 1.00 94.56 269 GLU A O 1
ATOM 2145 N N . GLU A 1 270 ? 17.783 2.584 -33.845 1.00 93.50 270 GLU A N 1
ATOM 2146 C CA . GLU A 1 270 ? 19.078 2.001 -34.194 1.00 93.50 270 GLU A CA 1
ATOM 2147 C C . GLU A 1 270 ? 19.102 1.494 -35.642 1.00 93.50 270 GLU A C 1
ATOM 2149 O O . GLU A 1 270 ? 20.032 1.806 -36.388 1.00 93.50 270 GLU A O 1
ATOM 2154 N N . ALA A 1 271 ? 18.048 0.801 -36.083 1.00 93.38 271 ALA A N 1
ATOM 2155 C CA . ALA A 1 271 ? 17.910 0.353 -37.466 1.00 93.38 271 ALA A CA 1
ATOM 2156 C C . ALA A 1 271 ? 17.915 1.533 -38.451 1.00 93.38 271 ALA A C 1
ATOM 2158 O O . ALA A 1 271 ? 18.582 1.478 -39.486 1.00 93.38 271 ALA A O 1
ATOM 2159 N N . LYS A 1 272 ? 17.234 2.636 -38.109 1.00 94.19 272 LYS A N 1
ATOM 2160 C CA . LYS A 1 272 ? 17.245 3.860 -38.919 1.00 94.19 272 LYS A CA 1
ATOM 2161 C C . LYS A 1 272 ? 18.652 4.460 -39.022 1.00 94.19 272 LYS A C 1
ATOM 2163 O O . LYS A 1 272 ? 19.091 4.779 -40.123 1.00 94.19 272 LYS A O 1
ATOM 2168 N N . LYS A 1 273 ? 19.385 4.551 -37.906 1.00 92.81 273 LYS A N 1
ATOM 2169 C CA . LYS A 1 273 ? 20.783 5.026 -37.889 1.00 92.81 273 LYS A CA 1
ATOM 2170 C C . LYS A 1 273 ? 21.701 4.150 -38.747 1.00 92.81 273 LYS A C 1
ATOM 2172 O O . LYS A 1 273 ? 22.538 4.673 -39.478 1.00 92.81 273 LYS A O 1
ATOM 2177 N N . GLN A 1 274 ? 21.532 2.827 -38.701 1.00 91.38 274 GLN A N 1
ATOM 2178 C CA . GLN A 1 274 ? 22.297 1.906 -39.547 1.00 91.38 274 GLN A CA 1
ATOM 2179 C C . GLN A 1 274 ? 21.972 2.087 -41.036 1.00 91.38 274 GLN A C 1
ATOM 2181 O O . GLN A 1 274 ? 22.884 2.091 -41.863 1.00 91.38 274 GLN A O 1
ATOM 2186 N N . GLN A 1 275 ? 20.698 2.277 -41.386 1.00 92.38 275 GLN A N 1
ATOM 2187 C CA . GLN A 1 275 ? 20.286 2.523 -42.768 1.00 92.38 275 GLN A CA 1
ATOM 2188 C C . GLN A 1 275 ? 20.861 3.841 -43.311 1.00 92.38 275 GLN A C 1
ATOM 2190 O O . GLN A 1 275 ? 21.361 3.869 -44.435 1.00 92.38 275 GLN A O 1
ATOM 2195 N N . GLU A 1 276 ? 20.840 4.913 -42.515 1.00 92.69 276 GLU A N 1
ATOM 2196 C CA . GLU A 1 276 ? 21.453 6.200 -42.874 1.00 92.69 276 GLU A CA 1
ATOM 2197 C C . GLU A 1 276 ? 22.970 6.058 -43.094 1.00 92.69 276 GLU A C 1
ATOM 2199 O O . GLU A 1 276 ? 23.496 6.552 -44.092 1.00 92.69 276 GLU A O 1
ATOM 2204 N N . ALA A 1 277 ? 23.670 5.309 -42.234 1.00 91.25 277 ALA A N 1
ATOM 2205 C CA . ALA A 1 277 ? 25.098 5.034 -42.402 1.00 91.25 277 ALA A CA 1
ATOM 2206 C C . ALA A 1 277 ? 25.405 4.225 -43.678 1.00 91.25 277 ALA A C 1
ATOM 2208 O O . ALA A 1 277 ? 26.360 4.529 -44.391 1.00 91.25 277 ALA A O 1
ATOM 2209 N N . GLN A 1 278 ? 24.581 3.223 -44.010 1.00 90.12 278 GLN A N 1
ATOM 2210 C CA . GLN A 1 278 ? 24.724 2.456 -45.254 1.00 90.12 278 GLN A CA 1
ATOM 2211 C C . GLN A 1 278 ? 24.490 3.323 -46.497 1.00 90.12 278 GLN A C 1
ATOM 2213 O O . GLN A 1 278 ? 25.216 3.183 -47.481 1.00 90.12 278 GLN A O 1
ATOM 2218 N N . GLN A 1 279 ? 23.510 4.233 -46.459 1.00 91.19 279 GLN A N 1
ATOM 2219 C CA . GLN A 1 279 ? 23.264 5.175 -47.554 1.00 91.19 279 GLN A CA 1
ATOM 2220 C C . GLN A 1 279 ? 24.448 6.123 -47.761 1.00 91.19 279 GLN A C 1
ATOM 2222 O O . GLN A 1 279 ? 24.874 6.311 -48.899 1.00 91.19 279 GLN A O 1
ATOM 2227 N N . GLN A 1 280 ? 25.020 6.661 -46.679 1.00 90.75 280 GLN A N 1
ATOM 2228 C CA . GLN A 1 280 ? 26.212 7.513 -46.757 1.00 90.75 280 GLN A CA 1
ATOM 2229 C C . GLN A 1 280 ? 27.413 6.758 -47.337 1.00 90.75 280 GLN A C 1
ATOM 2231 O O . GLN A 1 280 ? 28.066 7.263 -48.248 1.00 90.75 280 GLN A O 1
ATOM 2236 N N . ALA A 1 281 ? 27.661 5.526 -46.882 1.00 89.69 281 ALA A N 1
ATOM 2237 C CA . ALA A 1 281 ? 28.744 4.695 -47.405 1.00 89.69 281 ALA A CA 1
ATOM 2238 C C . ALA A 1 281 ? 28.559 4.367 -48.899 1.00 89.69 281 ALA A C 1
ATOM 2240 O O . ALA A 1 281 ? 29.519 4.390 -49.668 1.00 89.69 281 ALA A O 1
ATOM 2241 N N . ALA A 1 282 ? 27.323 4.096 -49.334 1.00 90.75 282 ALA A N 1
ATOM 2242 C CA . ALA A 1 282 ? 27.009 3.859 -50.741 1.00 90.75 282 ALA A CA 1
ATOM 2243 C C . ALA A 1 282 ? 27.205 5.120 -51.604 1.00 90.75 282 ALA A C 1
ATOM 2245 O O . ALA A 1 282 ? 27.722 5.027 -52.719 1.00 90.75 282 ALA A O 1
ATOM 2246 N N . GLU A 1 283 ? 26.825 6.299 -51.101 1.00 91.56 283 GLU A N 1
ATOM 2247 C CA . GLU A 1 283 ? 27.049 7.573 -51.794 1.00 91.56 283 GLU A CA 1
ATOM 2248 C C . GLU A 1 283 ? 28.546 7.895 -51.916 1.00 91.56 283 GLU A C 1
ATOM 2250 O O . GLU A 1 283 ? 29.006 8.324 -52.976 1.00 91.56 283 GLU A O 1
ATOM 2255 N N . GLU A 1 284 ? 29.325 7.644 -50.863 1.00 90.75 284 GLU A N 1
ATOM 2256 C CA . GLU A 1 284 ? 30.776 7.828 -50.875 1.00 90.75 284 GLU A CA 1
ATOM 2257 C C . GLU A 1 284 ? 31.464 6.863 -51.851 1.00 90.75 284 GLU A C 1
ATOM 2259 O O . GLU A 1 284 ? 32.290 7.294 -52.659 1.00 90.75 284 GLU A O 1
ATOM 2264 N N . ALA A 1 285 ? 31.064 5.588 -51.863 1.00 90.12 285 ALA A N 1
ATOM 2265 C CA . ALA A 1 285 ? 31.555 4.610 -52.832 1.00 90.12 285 ALA A CA 1
ATOM 2266 C C . ALA A 1 285 ? 31.247 5.034 -54.279 1.00 90.12 285 ALA A C 1
ATOM 2268 O O . ALA A 1 285 ? 32.109 4.927 -55.153 1.00 90.12 285 ALA A O 1
ATOM 2269 N N . LYS A 1 286 ? 30.050 5.582 -54.533 1.00 91.00 286 LYS A N 1
ATOM 2270 C CA . LYS A 1 286 ? 29.681 6.113 -55.851 1.00 91.00 286 LYS A CA 1
ATOM 2271 C C . LYS A 1 286 ? 30.563 7.299 -56.257 1.00 91.00 286 LYS A C 1
ATOM 2273 O O . LYS A 1 286 ? 31.053 7.322 -57.382 1.00 91.00 286 LYS A O 1
ATOM 2278 N N . LYS A 1 287 ? 30.823 8.248 -55.348 1.00 89.06 287 LYS A N 1
ATOM 2279 C CA . LYS A 1 287 ? 31.732 9.383 -55.607 1.00 89.06 287 LYS A CA 1
ATOM 2280 C C . LYS A 1 287 ? 33.156 8.919 -55.909 1.00 89.06 287 LYS A C 1
ATOM 2282 O O . LYS A 1 287 ? 33.788 9.452 -56.816 1.00 89.06 287 LYS A O 1
ATOM 2287 N N . GLN A 1 288 ? 33.656 7.914 -55.188 1.00 86.44 288 GLN A N 1
ATOM 2288 C CA . GLN A 1 288 ? 34.968 7.326 -55.473 1.00 86.44 288 GLN A CA 1
ATOM 2289 C C . GLN A 1 288 ? 35.006 6.659 -56.853 1.00 86.44 288 GLN A C 1
ATOM 2291 O O . GLN A 1 288 ? 35.984 6.827 -57.579 1.00 86.44 288 GLN A O 1
ATOM 2296 N N . GLN A 1 289 ? 33.942 5.951 -57.243 1.00 87.50 289 GLN A N 1
ATOM 2297 C CA . GLN A 1 289 ? 33.847 5.334 -58.565 1.00 87.50 289 GLN A CA 1
ATOM 2298 C C . GLN A 1 289 ? 33.799 6.381 -59.691 1.00 87.50 289 GLN A C 1
ATOM 2300 O O . GLN A 1 289 ? 34.492 6.227 -60.694 1.00 87.50 289 GLN A O 1
ATOM 2305 N N . GLU A 1 290 ? 33.033 7.463 -59.522 1.00 89.44 290 GLU A N 1
ATOM 2306 C CA . GLU A 1 290 ? 32.989 8.580 -60.478 1.00 89.44 290 GLU A CA 1
ATOM 2307 C C . GLU A 1 290 ? 34.364 9.258 -60.615 1.00 89.44 290 GLU A C 1
ATOM 2309 O O . GLU A 1 290 ? 34.815 9.517 -61.731 1.00 89.44 290 GLU A O 1
ATOM 2314 N N . ALA A 1 291 ? 35.075 9.474 -59.503 1.00 86.81 291 ALA A N 1
ATOM 2315 C CA . ALA A 1 291 ? 36.432 10.022 -59.522 1.00 86.81 291 ALA A CA 1
ATOM 2316 C C . ALA A 1 291 ? 37.434 9.094 -60.237 1.00 86.81 291 ALA A C 1
ATOM 2318 O O . ALA A 1 291 ? 38.282 9.571 -60.991 1.00 86.81 291 ALA A O 1
ATOM 2319 N N . GLN A 1 292 ? 37.327 7.773 -60.045 1.00 86.12 292 GLN A N 1
ATOM 2320 C CA . GLN A 1 292 ? 38.155 6.798 -60.766 1.00 86.12 292 GLN A CA 1
ATOM 2321 C C . GLN A 1 292 ? 37.894 6.825 -62.276 1.00 86.12 292 GLN A C 1
ATOM 2323 O O . GLN A 1 292 ? 38.848 6.836 -63.049 1.00 86.12 292 GLN A O 1
ATOM 2328 N N . GLN A 1 293 ? 36.627 6.890 -62.702 1.00 86.12 293 GLN A N 1
ATOM 2329 C CA . GLN A 1 293 ? 36.278 6.980 -64.125 1.00 86.12 293 GLN A CA 1
ATOM 2330 C C . GLN A 1 293 ? 36.818 8.260 -64.773 1.00 86.12 293 GLN A C 1
ATOM 2332 O O . GLN A 1 293 ? 37.348 8.209 -65.881 1.00 86.12 293 GLN A O 1
ATOM 2337 N N . GLN A 1 294 ? 36.737 9.399 -64.077 1.00 86.69 294 GLN A N 1
ATOM 2338 C CA . GLN A 1 294 ? 37.309 10.659 -64.564 1.00 86.69 294 GLN A CA 1
ATOM 2339 C C . GLN A 1 294 ? 38.834 10.583 -64.700 1.00 86.69 294 GLN A C 1
ATOM 2341 O O . GLN A 1 294 ? 39.376 11.023 -65.713 1.00 86.69 294 GLN A O 1
ATOM 2346 N N . ALA A 1 295 ? 39.521 9.987 -63.721 1.00 85.38 295 ALA A N 1
ATOM 2347 C CA . ALA A 1 295 ? 40.968 9.794 -63.779 1.00 85.38 295 ALA A CA 1
ATOM 2348 C C . ALA A 1 295 ? 41.386 8.874 -64.942 1.00 85.38 295 ALA A C 1
ATOM 2350 O O . ALA A 1 295 ? 42.386 9.140 -65.608 1.00 85.38 295 ALA A O 1
ATOM 2351 N N . GLU A 1 296 ? 40.617 7.817 -65.221 1.00 86.69 296 GLU A N 1
ATOM 2352 C CA . GLU A 1 296 ? 40.859 6.921 -66.359 1.00 86.69 296 GLU A CA 1
ATOM 2353 C C . GLU A 1 296 ? 40.632 7.630 -67.707 1.00 86.69 296 GLU A C 1
ATOM 2355 O O . GLU A 1 296 ? 41.442 7.487 -68.627 1.00 86.69 296 GLU A O 1
ATOM 2360 N N . GLU A 1 297 ? 39.583 8.452 -67.825 1.00 87.25 297 GLU A N 1
ATOM 2361 C CA . GLU A 1 297 ? 39.330 9.253 -69.030 1.00 87.25 297 GLU A CA 1
ATOM 2362 C C . GLU A 1 297 ? 40.448 10.282 -69.276 1.00 87.25 297 GLU A C 1
ATOM 2364 O O . GLU A 1 297 ? 40.899 10.461 -70.411 1.00 87.25 297 GLU A O 1
ATOM 2369 N N . GLU A 1 298 ? 40.931 10.942 -68.221 1.00 83.81 298 GLU A N 1
ATOM 2370 C CA . GLU A 1 298 ? 42.037 11.896 -68.313 1.00 83.81 298 GLU A CA 1
ATOM 2371 C C . GLU A 1 298 ? 43.354 11.205 -68.695 1.00 83.81 298 GLU A C 1
ATOM 2373 O O . GLU A 1 298 ? 44.066 11.689 -69.579 1.00 83.81 298 GLU A O 1
ATOM 2378 N N . ALA A 1 299 ? 43.644 10.036 -68.114 1.00 85.94 299 ALA A N 1
ATOM 2379 C CA . ALA A 1 299 ? 44.802 9.227 -68.486 1.00 85.94 299 ALA A CA 1
ATOM 2380 C C . ALA A 1 299 ? 44.754 8.814 -69.966 1.00 85.94 299 ALA A C 1
ATOM 2382 O O . ALA A 1 299 ? 45.761 8.916 -70.672 1.00 85.94 299 ALA A O 1
ATOM 2383 N N . LYS A 1 300 ? 43.576 8.425 -70.471 1.00 87.31 300 LYS A N 1
ATOM 2384 C CA . LYS A 1 300 ? 43.385 8.103 -71.889 1.00 87.31 300 LYS A CA 1
ATOM 2385 C C . LYS A 1 300 ? 43.638 9.316 -72.791 1.00 87.31 300 LYS A C 1
ATOM 2387 O O . LYS A 1 300 ? 44.360 9.192 -73.777 1.00 87.31 300 LYS A O 1
ATOM 2392 N N . LYS A 1 301 ? 43.123 10.501 -72.436 1.00 84.62 301 LYS A N 1
ATOM 2393 C CA . LYS A 1 301 ? 43.389 11.748 -73.183 1.00 84.62 301 LYS A CA 1
ATOM 2394 C C . LYS A 1 301 ? 44.873 12.112 -73.192 1.00 84.62 301 LYS A C 1
ATOM 2396 O O . LYS A 1 301 ? 45.385 12.542 -74.223 1.00 84.62 301 LYS A O 1
ATOM 2401 N N . GLN A 1 302 ? 45.578 11.928 -72.074 1.00 81.31 302 GLN A N 1
ATOM 2402 C CA . GLN A 1 302 ? 47.028 12.141 -72.024 1.00 81.31 302 GLN A CA 1
ATOM 2403 C C . GLN A 1 302 ? 47.779 11.161 -72.930 1.00 81.31 302 GLN A C 1
ATOM 2405 O O . GLN A 1 302 ? 48.707 11.573 -73.624 1.00 81.31 302 GLN A O 1
ATOM 2410 N N . GLN A 1 303 ? 47.368 9.891 -72.967 1.00 85.00 303 GLN A N 1
ATOM 2411 C CA . GLN A 1 303 ? 47.965 8.894 -73.854 1.00 85.00 303 GLN A CA 1
ATOM 2412 C C . GLN A 1 303 ? 47.732 9.233 -75.335 1.00 85.00 303 GLN A C 1
ATOM 2414 O O . GLN A 1 303 ? 48.671 9.175 -76.128 1.00 85.00 303 GLN A O 1
ATOM 2419 N N . GLU A 1 304 ? 46.517 9.645 -75.708 1.00 84.56 304 GLU A N 1
ATOM 2420 C CA . GLU A 1 304 ? 46.196 10.103 -77.068 1.00 84.56 304 GLU A CA 1
ATOM 2421 C C . GLU A 1 304 ? 47.020 11.346 -77.454 1.00 84.56 304 GLU A C 1
ATOM 2423 O O . GLU A 1 304 ? 47.574 11.411 -78.552 1.00 84.56 304 GLU A O 1
ATOM 2428 N N . ALA A 1 305 ? 47.185 12.306 -76.536 1.00 81.94 305 ALA A N 1
ATOM 2429 C CA . ALA A 1 305 ? 48.023 13.484 -76.758 1.00 81.94 305 ALA A CA 1
ATOM 2430 C C . ALA A 1 305 ? 49.514 13.132 -76.921 1.00 81.94 305 ALA A C 1
ATOM 2432 O O . ALA A 1 305 ? 50.190 13.718 -77.767 1.00 81.94 305 ALA A O 1
ATOM 2433 N N . GLN A 1 306 ? 50.030 12.167 -76.149 1.00 81.62 306 GLN A N 1
ATOM 2434 C CA . GLN A 1 306 ? 51.400 11.666 -76.301 1.00 81.62 306 GLN A CA 1
ATOM 2435 C C . GLN A 1 306 ? 51.610 10.996 -77.663 1.00 81.62 306 GLN A C 1
ATOM 2437 O O . GLN A 1 306 ? 52.594 11.301 -78.334 1.00 81.62 306 GLN A O 1
ATOM 2442 N N . GLN A 1 307 ? 50.675 10.148 -78.102 1.00 83.69 307 GLN A N 1
ATOM 2443 C CA . GLN A 1 307 ? 50.738 9.511 -79.422 1.00 83.69 307 GLN A CA 1
ATOM 2444 C C . GLN A 1 307 ? 50.713 10.545 -80.554 1.00 83.69 307 GLN A C 1
ATOM 2446 O O . GLN A 1 307 ? 51.524 10.466 -81.475 1.00 83.69 3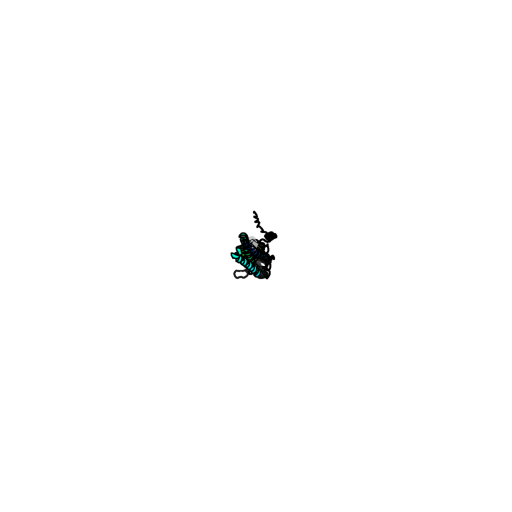07 GLN A O 1
ATOM 2451 N N . ALA A 1 308 ? 49.846 11.558 -80.460 1.00 82.62 308 ALA A N 1
ATOM 2452 C CA . ALA A 1 308 ? 49.793 12.642 -81.439 1.00 82.62 308 ALA A CA 1
ATOM 2453 C C . ALA A 1 308 ? 51.097 13.463 -81.477 1.00 82.62 308 ALA A C 1
ATOM 2455 O O . ALA A 1 308 ? 51.558 13.850 -82.552 1.00 82.62 308 ALA A O 1
ATOM 2456 N N . ALA A 1 309 ? 51.719 13.714 -80.320 1.00 80.94 309 ALA A N 1
ATOM 2457 C CA . ALA A 1 309 ? 53.004 14.406 -80.240 1.00 80.94 309 ALA A CA 1
ATOM 2458 C C . ALA A 1 309 ? 54.149 13.580 -80.852 1.00 80.94 309 ALA A C 1
ATOM 2460 O O . ALA A 1 309 ? 54.992 14.133 -81.560 1.00 80.94 309 ALA A O 1
ATOM 2461 N N . GLU A 1 310 ? 54.168 12.266 -80.618 1.00 84.38 310 GLU A N 1
ATOM 2462 C CA . GLU A 1 310 ? 55.144 11.348 -81.214 1.00 84.38 310 GLU A CA 1
ATOM 2463 C C . GLU A 1 310 ? 54.983 11.268 -82.742 1.00 84.38 310 GLU A C 1
ATOM 2465 O O . GLU A 1 310 ? 55.970 11.335 -83.480 1.00 84.38 310 GLU A O 1
ATOM 2470 N N . GLU A 1 311 ? 53.744 11.218 -83.240 1.00 84.25 311 GLU A N 1
ATOM 2471 C CA . GLU A 1 311 ? 53.458 11.243 -84.676 1.00 84.25 311 GLU A CA 1
ATOM 2472 C C . GLU A 1 311 ? 53.890 12.568 -85.326 1.00 84.25 311 GLU A C 1
ATOM 2474 O O . GLU A 1 311 ? 54.547 12.560 -86.371 1.00 84.25 311 GLU A O 1
ATOM 2479 N N . ALA A 1 312 ? 53.604 13.706 -84.686 1.00 81.44 312 ALA A N 1
ATOM 2480 C CA . ALA A 1 312 ? 54.050 15.017 -85.155 1.00 81.44 312 ALA A CA 1
ATOM 2481 C C . ALA A 1 312 ? 55.586 15.129 -85.187 1.00 81.44 312 ALA A C 1
ATOM 2483 O O . ALA A 1 312 ? 56.150 15.627 -86.164 1.00 81.44 312 ALA A O 1
ATOM 2484 N N . ALA A 1 313 ? 56.274 14.618 -84.159 1.00 82.31 313 ALA A N 1
ATOM 2485 C CA . ALA A 1 313 ? 57.735 14.584 -84.117 1.00 82.31 313 ALA A CA 1
ATOM 2486 C C . ALA A 1 313 ? 58.316 13.737 -85.260 1.00 82.31 313 ALA A C 1
ATOM 2488 O O . ALA A 1 313 ? 59.264 14.158 -85.930 1.00 82.31 313 ALA A O 1
ATOM 2489 N N . ARG A 1 314 ? 57.710 12.579 -85.546 1.00 85.75 314 ARG A N 1
ATOM 2490 C CA . ARG A 1 314 ? 58.100 11.723 -86.672 1.00 85.75 314 ARG A CA 1
ATOM 2491 C C . ARG A 1 314 ? 57.909 12.426 -88.020 1.00 85.75 314 ARG A C 1
ATOM 2493 O O . ARG A 1 314 ? 58.809 12.374 -88.856 1.00 85.75 314 ARG A O 1
ATOM 2500 N N . GLN A 1 315 ? 56.782 13.109 -88.234 1.00 83.56 315 GLN A N 1
ATOM 2501 C CA . GLN A 1 315 ? 56.543 13.877 -89.465 1.00 83.56 315 GLN A CA 1
ATOM 2502 C C . GLN A 1 315 ? 57.557 15.018 -89.638 1.00 83.56 315 GLN A C 1
ATOM 2504 O O . GLN A 1 315 ? 58.058 15.242 -90.740 1.00 83.56 315 GLN A O 1
ATOM 2509 N N . GLN A 1 316 ? 57.906 15.714 -88.552 1.00 82.31 316 GLN A N 1
ATOM 2510 C CA . GLN A 1 316 ? 58.921 16.767 -88.578 1.00 82.31 316 GLN A CA 1
ATOM 2511 C C . GLN A 1 316 ? 60.306 16.210 -88.932 1.00 82.31 316 GLN A C 1
ATOM 2513 O O . GLN A 1 316 ? 61.024 16.815 -89.729 1.00 82.31 316 GLN A O 1
ATOM 2518 N N . GLN A 1 317 ? 60.673 15.050 -88.383 1.00 83.19 317 GLN A N 1
ATOM 2519 C CA . GLN A 1 317 ? 61.929 14.378 -88.707 1.00 83.19 317 GLN A CA 1
ATOM 2520 C C . GLN A 1 317 ? 61.981 13.950 -90.183 1.00 83.19 317 GLN A C 1
ATOM 2522 O O . GLN A 1 317 ? 62.998 14.154 -90.844 1.00 83.19 317 GLN A O 1
ATOM 2527 N N . GLU A 1 318 ? 60.881 13.420 -90.726 1.00 84.56 318 GLU A N 1
ATOM 2528 C CA . GLU A 1 318 ? 60.783 13.063 -92.147 1.00 84.56 318 GLU A CA 1
ATOM 2529 C C . GLU A 1 318 ? 60.899 14.303 -93.054 1.00 84.56 318 GLU A C 1
ATOM 2531 O O . GLU A 1 318 ? 61.599 14.278 -94.068 1.00 84.56 318 GLU A O 1
ATOM 2536 N N . ALA A 1 319 ? 60.272 15.421 -92.672 1.00 80.44 319 ALA A N 1
ATOM 2537 C CA . ALA A 1 319 ? 60.401 16.689 -93.388 1.00 80.44 319 ALA A CA 1
ATOM 2538 C C . ALA A 1 319 ? 61.841 17.232 -93.358 1.00 80.44 319 ALA A C 1
ATOM 2540 O O . ALA A 1 319 ? 62.335 17.709 -94.380 1.00 80.44 319 ALA A O 1
ATOM 2541 N N . GLN A 1 320 ? 62.538 17.123 -92.221 1.00 81.06 320 GLN A N 1
ATOM 2542 C CA . GLN A 1 320 ? 63.954 17.492 -92.114 1.00 81.06 320 GLN A CA 1
ATOM 2543 C C . GLN A 1 320 ? 64.846 16.616 -92.999 1.00 81.06 320 GLN A C 1
ATOM 2545 O O . GLN A 1 320 ? 65.726 17.148 -93.673 1.00 81.06 320 GLN A O 1
ATOM 2550 N N . GLN A 1 321 ? 64.604 15.302 -93.047 1.00 82.56 321 GLN A N 1
ATOM 2551 C CA . GLN A 1 321 ? 65.334 14.398 -93.940 1.00 82.56 321 GLN A CA 1
ATOM 2552 C C . GLN A 1 321 ? 65.122 14.765 -95.410 1.00 82.56 321 GLN A C 1
ATOM 2554 O O . GLN A 1 321 ? 66.098 14.916 -96.139 1.00 82.56 321 GLN A O 1
ATOM 2559 N N . LYS A 1 322 ? 63.873 15.000 -95.833 1.00 83.50 322 LYS A N 1
ATOM 2560 C CA . LYS A 1 322 ? 63.562 15.438 -97.205 1.00 83.50 322 LYS A CA 1
ATOM 2561 C C . LYS A 1 322 ? 64.228 16.768 -97.557 1.00 83.50 322 LYS A C 1
ATOM 2563 O O . LYS A 1 322 ? 64.813 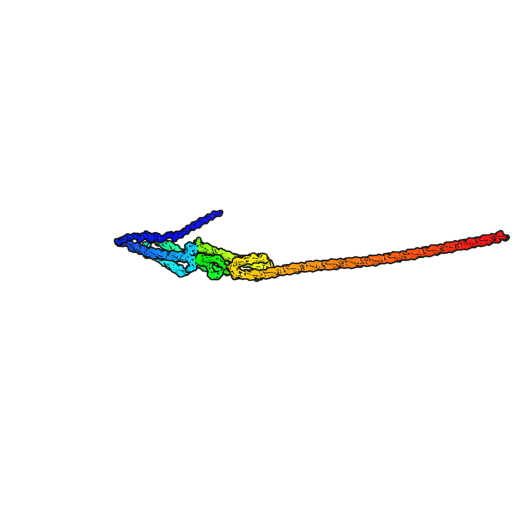16.887 -98.629 1.00 83.50 322 LYS A O 1
ATOM 2568 N N . ALA A 1 323 ? 64.201 17.745 -96.650 1.00 79.06 323 ALA A N 1
ATOM 2569 C CA . ALA A 1 323 ? 64.886 19.021 -96.853 1.00 79.06 323 ALA A CA 1
ATOM 2570 C C . ALA A 1 323 ? 66.412 18.845 -96.969 1.00 79.06 323 ALA A C 1
ATOM 2572 O O . ALA A 1 323 ? 67.056 19.506 -97.783 1.00 79.06 323 ALA A O 1
ATOM 2573 N N . GLN A 1 324 ? 66.998 17.934 -96.186 1.00 82.44 324 GLN A N 1
ATOM 2574 C CA . GLN A 1 324 ? 68.422 17.613 -96.258 1.00 82.44 324 GLN A CA 1
ATOM 2575 C C . GLN A 1 324 ? 68.786 16.900 -97.571 1.00 82.44 324 GLN A C 1
ATOM 2577 O O . GLN A 1 324 ? 69.810 17.223 -98.172 1.00 82.44 324 GLN A O 1
ATOM 2582 N N . GLU A 1 325 ? 67.952 15.970 -98.044 1.00 83.88 325 GLU A N 1
ATOM 2583 C CA . GLU A 1 325 ? 68.110 15.323 -99.353 1.00 83.88 325 GLU A CA 1
ATOM 2584 C C . GLU A 1 325 ? 68.013 16.333 -100.502 1.00 83.88 325 GLU A C 1
ATOM 2586 O O . GLU A 1 325 ? 68.834 16.310 -101.419 1.00 83.88 325 GLU A O 1
ATOM 2591 N N . GLU A 1 326 ? 67.050 17.254 -100.447 1.00 84.12 326 GLU A N 1
ATOM 2592 C CA . GLU A 1 326 ? 66.874 18.298 -101.458 1.00 84.12 326 GLU A CA 1
ATOM 2593 C C . GLU A 1 326 ? 68.051 19.284 -101.473 1.00 84.12 326 GLU A C 1
ATOM 2595 O O . GLU A 1 326 ? 68.555 19.627 -102.545 1.00 84.12 326 GLU A O 1
ATOM 2600 N N . TYR A 1 327 ? 68.571 19.655 -100.299 1.00 82.12 327 TYR A N 1
ATOM 2601 C CA . TYR A 1 327 ? 69.794 20.449 -100.176 1.00 82.12 327 TYR A CA 1
ATOM 2602 C C . TYR A 1 327 ? 71.011 19.742 -100.793 1.00 82.12 327 TYR A C 1
ATOM 2604 O O . TYR A 1 327 ? 71.746 20.344 -101.575 1.00 82.12 327 TYR A O 1
ATOM 2612 N N . GLN A 1 328 ? 71.207 18.450 -100.506 1.00 82.50 328 GLN A N 1
ATOM 2613 C CA . GLN A 1 328 ? 72.286 17.657 -101.113 1.00 82.50 328 GLN A CA 1
ATOM 2614 C C . GLN A 1 328 ? 72.134 17.550 -102.634 1.00 82.50 328 GLN A C 1
ATOM 2616 O O . GLN A 1 328 ? 73.120 17.616 -103.370 1.00 82.50 328 GLN A O 1
ATOM 2621 N N . ARG A 1 329 ? 70.897 17.426 -103.124 1.00 84.06 329 ARG A N 1
ATOM 2622 C CA . ARG A 1 329 ? 70.598 17.391 -104.557 1.00 84.06 329 ARG A CA 1
ATOM 2623 C C . ARG A 1 329 ? 70.947 18.713 -105.243 1.00 84.06 329 ARG A C 1
ATOM 2625 O O . ARG A 1 329 ? 71.586 18.676 -106.292 1.00 84.06 329 ARG A O 1
ATOM 2632 N N . GLN A 1 330 ? 70.591 19.853 -104.646 1.00 83.62 330 GLN A N 1
ATOM 2633 C CA . GLN A 1 330 ? 70.985 21.175 -105.149 1.00 83.62 330 GLN A CA 1
ATOM 2634 C C . GLN A 1 330 ? 72.504 21.354 -105.144 1.00 83.62 330 GLN A C 1
ATOM 2636 O O . GLN A 1 330 ? 73.062 21.841 -106.123 1.00 83.62 330 GLN A O 1
ATOM 2641 N N . LEU A 1 331 ? 73.186 20.916 -104.082 1.00 84.31 331 LEU A N 1
ATOM 2642 C CA . LEU A 1 331 ? 74.645 20.977 -103.996 1.00 84.31 331 LEU A CA 1
ATOM 2643 C C . LEU A 1 331 ? 75.309 20.160 -105.118 1.00 84.31 331 LEU A C 1
ATOM 2645 O O . LEU A 1 331 ? 76.229 20.641 -105.776 1.00 84.31 331 LEU A O 1
ATOM 2649 N N . ALA A 1 332 ? 74.812 18.950 -105.385 1.00 82.44 332 ALA A N 1
ATOM 2650 C CA . ALA A 1 332 ? 75.299 18.106 -106.475 1.00 82.44 332 ALA A CA 1
ATOM 2651 C C . ALA A 1 332 ? 75.032 18.720 -107.863 1.00 82.44 332 ALA A C 1
ATOM 2653 O O . ALA A 1 332 ? 75.849 18.593 -108.776 1.00 82.44 332 ALA A O 1
ATOM 2654 N N . GLU A 1 333 ? 73.899 19.399 -108.039 1.00 82.94 333 GLU A N 1
ATOM 2655 C CA . GLU A 1 333 ? 73.569 20.123 -109.269 1.00 82.94 333 GLU A CA 1
ATOM 2656 C C . GLU A 1 333 ? 74.475 21.349 -109.467 1.00 82.94 333 GLU A C 1
ATOM 2658 O O . GLU A 1 333 ? 74.949 21.598 -110.575 1.00 82.94 333 GLU A O 1
ATOM 2663 N N . GLN A 1 334 ? 74.811 22.050 -108.383 1.00 79.62 334 GLN A N 1
ATOM 2664 C CA . GLN A 1 334 ? 75.753 23.167 -108.382 1.00 79.62 334 GLN A CA 1
ATOM 2665 C C . GLN A 1 334 ? 77.181 22.711 -108.723 1.00 79.62 334 GLN A C 1
ATOM 2667 O O . GLN A 1 334 ? 77.843 23.341 -109.543 1.00 79.62 334 GLN A O 1
ATOM 2672 N N . GLN A 1 335 ? 77.624 21.573 -108.177 1.00 81.69 335 GLN A N 1
ATOM 2673 C CA . GLN A 1 335 ? 78.904 20.951 -108.537 1.00 81.69 335 GLN A CA 1
ATOM 2674 C C . GLN A 1 335 ? 78.952 20.552 -110.014 1.00 81.69 335 GLN A C 1
ATOM 2676 O O . GLN A 1 335 ? 79.945 20.818 -110.687 1.00 81.69 335 GLN A O 1
ATOM 2681 N N . LYS A 1 336 ? 77.868 19.974 -110.553 1.00 81.88 336 LYS A N 1
ATOM 2682 C CA . LYS A 1 336 ? 77.759 19.706 -111.997 1.00 81.88 336 LYS A CA 1
ATOM 2683 C C . LYS A 1 336 ? 77.846 20.982 -112.828 1.00 81.88 336 LYS A C 1
ATOM 2685 O O . LYS A 1 336 ? 78.433 20.958 -113.906 1.00 81.88 336 LYS A O 1
ATOM 2690 N N . LEU A 1 337 ? 77.262 22.082 -112.356 1.00 79.50 337 LEU A N 1
ATOM 2691 C CA . LEU A 1 337 ? 77.322 23.371 -113.041 1.00 79.50 337 LEU A CA 1
ATOM 2692 C C . LEU A 1 337 ? 78.752 23.936 -113.058 1.00 79.50 337 LEU A C 1
ATOM 2694 O O . LEU A 1 337 ? 79.208 24.386 -114.107 1.00 79.50 337 LEU A O 1
ATOM 2698 N N . GLU A 1 338 ? 79.474 23.864 -111.935 1.00 80.56 338 GLU A N 1
ATOM 2699 C CA . GLU A 1 338 ? 80.903 24.216 -111.865 1.00 80.56 338 GLU A CA 1
ATOM 2700 C C . GLU A 1 338 ? 81.754 23.329 -112.783 1.00 80.56 338 GLU A C 1
ATOM 2702 O O . GLU A 1 338 ? 82.679 23.806 -113.439 1.00 80.56 338 GLU A O 1
ATOM 2707 N N . GLU A 1 339 ? 81.439 22.037 -112.867 1.00 81.31 339 GLU A N 1
ATOM 2708 C CA . GLU A 1 339 ? 82.131 21.098 -113.748 1.00 81.31 339 GLU A CA 1
ATOM 2709 C C . GLU A 1 339 ? 81.882 21.429 -115.231 1.00 81.31 339 GLU A C 1
ATOM 2711 O O . GLU A 1 339 ? 82.819 21.447 -116.032 1.00 81.31 339 GLU A O 1
ATOM 2716 N N . TYR A 1 340 ? 80.646 21.802 -115.581 1.00 79.75 340 TYR A N 1
ATOM 2717 C CA . TYR A 1 340 ? 80.295 22.349 -116.894 1.00 79.75 340 TYR A CA 1
ATOM 2718 C C . TYR A 1 340 ? 81.038 23.653 -117.196 1.00 79.75 340 TYR A C 1
ATOM 2720 O O . TYR A 1 340 ? 81.544 23.817 -118.305 1.00 79.75 340 TYR A O 1
ATOM 2728 N N . GLN A 1 341 ? 81.137 24.570 -116.229 1.00 78.12 341 GLN A N 1
ATOM 2729 C CA . GLN A 1 341 ? 81.894 25.816 -116.379 1.00 78.12 341 GLN A CA 1
ATOM 2730 C C . GLN A 1 341 ? 83.383 25.546 -116.605 1.00 78.12 341 GLN A C 1
ATOM 2732 O O . GLN A 1 341 ? 83.958 26.109 -117.533 1.00 78.12 341 GLN A O 1
ATOM 2737 N N . ARG A 1 342 ? 83.994 24.624 -115.850 1.00 78.81 342 ARG A N 1
ATOM 2738 C CA . ARG A 1 342 ? 85.386 24.198 -116.078 1.00 78.81 342 ARG A CA 1
ATOM 2739 C C . ARG A 1 342 ? 85.596 23.591 -117.460 1.00 78.81 342 ARG A C 1
ATOM 2741 O O . ARG A 1 342 ? 86.618 23.858 -118.087 1.00 78.81 342 ARG A O 1
ATOM 2748 N N . GLN A 1 343 ? 84.659 22.772 -117.944 1.00 79.25 343 GLN A N 1
ATOM 2749 C CA . GLN A 1 343 ? 84.728 22.243 -119.309 1.00 79.25 343 GLN A CA 1
ATOM 2750 C C . GLN A 1 343 ? 84.639 23.360 -120.349 1.00 79.25 343 GLN A C 1
ATOM 2752 O O . GLN A 1 343 ? 85.397 23.344 -121.314 1.00 79.25 343 GLN A O 1
ATOM 2757 N N . LEU A 1 344 ? 83.759 24.340 -120.137 1.00 77.81 344 LEU A N 1
ATOM 2758 C CA . LEU A 1 344 ? 83.618 25.521 -120.989 1.00 77.81 344 LEU A CA 1
ATOM 2759 C C . LEU A 1 344 ? 84.903 26.355 -121.031 1.00 77.81 344 LEU A C 1
ATOM 2761 O O . LEU A 1 344 ? 85.355 26.708 -122.116 1.00 77.81 344 LEU A O 1
ATOM 2765 N N . GLU A 1 345 ? 85.522 26.612 -119.878 1.00 80.62 345 GLU A N 1
ATOM 2766 C CA . GLU A 1 345 ? 86.812 27.306 -119.788 1.00 80.62 345 GLU A CA 1
ATOM 2767 C C . GLU A 1 345 ? 87.931 26.516 -120.477 1.00 80.62 345 GLU A C 1
ATOM 2769 O O . GLU A 1 345 ? 88.722 27.091 -121.221 1.00 80.62 345 GLU A O 1
ATOM 2774 N N . ALA A 1 346 ? 87.986 25.192 -120.298 1.00 78.19 346 ALA A N 1
ATOM 2775 C CA . ALA A 1 346 ? 88.946 24.343 -121.002 1.00 78.19 346 ALA A CA 1
ATOM 2776 C C . ALA A 1 346 ? 88.747 24.396 -122.528 1.00 78.19 346 ALA A C 1
ATOM 2778 O O . ALA A 1 346 ? 89.725 24.465 -123.273 1.00 78.19 346 ALA A O 1
ATOM 2779 N N . TYR A 1 347 ? 87.493 24.427 -122.988 1.00 77.69 347 TYR A N 1
ATOM 2780 C CA . TYR A 1 347 ? 87.143 24.573 -124.402 1.00 77.69 347 TYR A CA 1
ATOM 2781 C C . TYR A 1 347 ? 87.542 25.947 -124.955 1.00 77.69 347 TYR A C 1
ATOM 2783 O O . TYR A 1 347 ? 88.095 26.039 -126.049 1.00 77.69 347 TYR A O 1
ATOM 2791 N N . GLN A 1 348 ? 87.308 27.021 -124.194 1.00 77.88 348 GLN A N 1
ATOM 2792 C CA . GLN A 1 348 ? 87.746 28.374 -124.549 1.00 77.88 348 GLN A CA 1
ATOM 2793 C C . GLN A 1 348 ? 89.270 28.468 -124.635 1.00 77.88 348 GLN A C 1
ATOM 2795 O O . GLN A 1 348 ? 89.794 29.055 -125.576 1.00 77.88 348 GLN A O 1
ATOM 2800 N N . LYS A 1 349 ? 89.983 27.829 -123.707 1.00 78.88 349 LYS A N 1
ATOM 2801 C CA . LYS A 1 349 ? 91.447 27.794 -123.702 1.00 78.88 349 LYS A CA 1
ATOM 2802 C C . LYS A 1 349 ? 92.014 27.011 -124.889 1.00 78.88 349 LYS A C 1
ATOM 2804 O O . LYS A 1 349 ? 92.990 27.444 -125.491 1.00 78.88 349 LYS A O 1
ATOM 2809 N N . GLN A 1 350 ? 91.371 25.904 -125.273 1.00 76.25 350 GLN A N 1
ATOM 2810 C CA . GLN A 1 350 ? 91.686 25.192 -126.518 1.00 76.25 350 GLN A CA 1
ATOM 2811 C C . GLN A 1 350 ? 91.441 26.056 -127.758 1.00 76.25 350 GLN A C 1
ATOM 2813 O O . GLN A 1 350 ? 92.236 26.014 -128.692 1.00 76.25 350 GLN A O 1
ATOM 2818 N N . LEU A 1 351 ? 90.362 26.843 -127.777 1.00 73.19 351 LEU A N 1
ATOM 2819 C CA . LEU A 1 351 ? 90.079 27.793 -128.856 1.00 73.19 351 LEU A CA 1
ATOM 2820 C C . LEU A 1 351 ? 91.130 28.908 -128.934 1.00 73.19 351 LEU A C 1
ATOM 2822 O O . LEU A 1 351 ? 91.556 29.250 -130.033 1.00 73.19 351 LEU A O 1
ATOM 2826 N N . GLU A 1 352 ? 91.583 29.439 -127.798 1.00 76.50 352 GLU A N 1
ATOM 2827 C CA . GLU A 1 352 ? 92.694 30.397 -127.746 1.00 76.50 352 GLU A CA 1
ATOM 2828 C C . GLU A 1 352 ? 94.011 29.779 -128.224 1.00 76.50 352 GLU A C 1
ATOM 2830 O O . GLU A 1 352 ? 94.715 30.400 -129.016 1.00 76.50 352 GLU A O 1
ATOM 2835 N N . GLU A 1 353 ? 94.343 28.551 -127.811 1.00 75.38 353 GLU A N 1
ATOM 2836 C CA . GLU A 1 353 ? 95.526 27.841 -128.318 1.00 75.38 353 GLU A CA 1
ATOM 2837 C C . GLU A 1 353 ? 95.431 27.574 -129.823 1.00 75.38 353 GLU A C 1
ATOM 2839 O O . GLU A 1 353 ? 96.414 27.756 -130.540 1.00 75.38 353 GLU A O 1
ATOM 2844 N N . TYR A 1 354 ? 94.250 27.205 -130.322 1.00 73.56 354 TYR A N 1
ATOM 2845 C CA . TYR A 1 354 ? 94.003 27.030 -131.750 1.00 73.56 354 TYR A CA 1
ATOM 2846 C C . TYR A 1 354 ? 94.150 28.354 -132.515 1.00 73.56 354 TYR A C 1
ATOM 2848 O O . TYR A 1 354 ? 94.765 28.388 -133.580 1.00 73.56 354 TYR A O 1
ATOM 2856 N N . HIS A 1 355 ? 93.657 29.466 -131.959 1.00 68.56 355 HIS A N 1
ATOM 2857 C CA . HIS A 1 355 ? 93.859 30.801 -132.528 1.00 68.56 355 HIS A CA 1
ATOM 2858 C C . HIS A 1 355 ? 95.323 31.234 -132.510 1.00 68.56 355 HIS A C 1
ATOM 2860 O O . HIS A 1 355 ? 95.805 31.768 -133.506 1.00 68.56 355 HIS A O 1
ATOM 2866 N N . LYS A 1 356 ? 96.050 30.934 -131.435 1.00 72.50 356 LYS A N 1
ATOM 2867 C CA . LYS A 1 356 ? 97.481 31.209 -131.328 1.00 72.50 356 LYS A CA 1
ATOM 2868 C C . LYS A 1 356 ? 98.298 30.396 -132.339 1.00 72.50 356 LYS A C 1
ATOM 2870 O O . LYS A 1 356 ? 99.193 30.942 -132.973 1.00 72.50 356 LYS A O 1
ATOM 2875 N N . GLN A 1 357 ? 97.951 29.125 -132.562 1.00 69.06 357 GLN A N 1
ATOM 2876 C CA . GLN A 1 357 ? 98.551 28.306 -133.627 1.00 69.06 357 GLN A CA 1
ATOM 2877 C C . GLN A 1 357 ? 98.244 28.854 -135.030 1.00 69.06 357 GLN A C 1
ATOM 2879 O O . GLN A 1 357 ? 99.098 28.801 -135.914 1.00 69.06 357 GLN A O 1
ATOM 2884 N N . LEU A 1 358 ? 97.045 29.404 -135.239 1.00 63.12 358 LEU A N 1
ATOM 2885 C CA . LEU A 1 358 ? 96.660 30.079 -136.483 1.00 63.12 358 LEU A CA 1
ATOM 2886 C C . LEU A 1 358 ? 97.452 31.377 -136.713 1.00 63.12 358 LEU A C 1
ATOM 2888 O O . LEU A 1 358 ? 97.903 31.610 -137.833 1.00 63.12 358 LEU A O 1
ATOM 2892 N N . GLU A 1 359 ? 97.675 32.190 -135.677 1.00 61.94 359 GLU A N 1
ATOM 2893 C CA . GLU A 1 359 ? 98.540 33.381 -135.751 1.00 61.94 359 GLU A CA 1
ATOM 2894 C C . GLU A 1 359 ? 100.013 33.016 -135.998 1.00 61.94 359 GLU A C 1
ATOM 2896 O O . GLU A 1 359 ? 100.690 33.665 -136.797 1.00 61.94 359 GLU A O 1
ATOM 2901 N N . GLU A 1 360 ? 100.519 31.947 -135.378 1.00 63.94 360 GLU A N 1
ATOM 2902 C CA . GLU A 1 360 ? 101.880 31.451 -135.623 1.00 63.94 360 GLU A CA 1
ATOM 2903 C C . GLU A 1 360 ? 102.054 30.912 -137.055 1.00 63.94 360 GLU A C 1
ATOM 2905 O O . GLU A 1 360 ? 103.117 31.096 -137.651 1.00 63.94 360 GLU A O 1
ATOM 2910 N N . GLN A 1 361 ? 101.012 30.329 -137.662 1.00 56.06 361 GLN A N 1
ATOM 2911 C CA . GLN A 1 361 ? 101.029 29.959 -139.085 1.00 56.06 361 GLN A CA 1
ATOM 2912 C C . GLN A 1 361 ? 100.978 31.168 -140.032 1.00 56.06 361 GLN A C 1
ATOM 2914 O O . GLN A 1 361 ? 101.514 31.091 -141.137 1.00 56.06 361 GLN A O 1
ATOM 2919 N N . GLN A 1 362 ? 100.370 32.285 -139.622 1.00 56.91 362 GLN A N 1
ATOM 2920 C CA . GLN A 1 362 ? 100.318 33.510 -140.428 1.00 56.91 362 GLN A CA 1
ATOM 2921 C C . GLN A 1 362 ? 101.624 34.318 -140.395 1.00 56.91 362 GLN A C 1
ATOM 2923 O O . GLN A 1 362 ? 101.891 35.044 -141.344 1.00 56.91 362 GLN A O 1
ATOM 2928 N N . ASN A 1 363 ? 102.466 34.142 -139.372 1.00 56.94 363 ASN A N 1
ATOM 2929 C CA . ASN A 1 363 ? 103.781 34.793 -139.256 1.00 56.94 363 ASN A CA 1
ATOM 2930 C C . ASN A 1 363 ? 104.946 34.009 -139.907 1.00 56.94 363 ASN A C 1
ATOM 2932 O O . ASN A 1 363 ? 106.101 34.417 -139.783 1.00 56.94 363 ASN A O 1
ATOM 2936 N N . MET A 1 364 ? 104.667 32.886 -140.585 1.00 52.38 364 MET A N 1
ATOM 2937 C CA . MET A 1 364 ? 105.654 32.081 -141.333 1.00 52.38 364 MET A CA 1
ATOM 2938 C C . MET A 1 364 ? 105.503 32.151 -142.869 1.00 52.38 364 MET A C 1
ATOM 2940 O O . MET A 1 364 ? 106.188 31.412 -143.577 1.00 52.38 364 MET A O 1
ATOM 2944 N N . ASN A 1 365 ? 104.661 33.055 -143.380 1.00 48.47 365 ASN A N 1
ATOM 2945 C CA . ASN A 1 365 ? 104.623 33.501 -144.783 1.00 48.47 365 ASN A CA 1
ATOM 2946 C C . ASN A 1 365 ? 104.938 34.996 -144.851 1.00 48.47 365 ASN A C 1
ATOM 2948 O O . ASN A 1 365 ? 105.381 35.439 -145.936 1.00 48.47 365 ASN A O 1
#

Sequence (365 aa):
MKRIEIMMPVVVIVLLIVLFGSFFYKKNTQQASTTDSTNYKEVNVLKSQGAEITLIQKKLTQLMNEQGYLAENVNDDDLETVTKTVDGIKERLNKKEETKNISEKNLEKIQEEIEEAALKIRQIRNKKDLQEIINKLFVGNETAIKGEKINASLPVKASIVSSKIEKINNQVTNLKVADQWKKSIDQILENASSQIKLATQIQSNLNKFYDSEGNIDKTADFSTLAEVEQSLEQVKNTEQKKSFSEKIEKIKVVQAEVAKEEEAKKQAEEAKKQQEAQQQAAEEAKKQQEAQQQAEEEAKKQQEAQQAAEEAARQQQEAQQKAQEEYQRQLAEQQKLEEYQRQLEAYQKQLEEYHKQLEEQQNMN

Solvent-accessible surface area (backbone atoms only — not comparable to full-atom values): 20778 Å² total; per-residue (Å²): 134,87,82,80,81,81,80,72,82,79,80,76,89,79,82,68,79,60,77,76,69,71,79,78,86,73,93,76,78,94,76,93,58,98,75,51,70,54,58,56,52,26,53,51,53,52,52,52,52,52,51,52,50,53,49,45,52,53,51,51,48,62,43,29,45,96,53,55,27,44,35,78,76,72,53,69,66,63,55,48,52,50,46,52,53,51,51,52,52,53,56,46,67,69,34,61,83,77,39,70,59,51,56,67,71,59,50,52,52,52,51,51,56,48,52,51,50,54,52,50,53,52,50,52,52,55,50,51,56,48,43,55,58,56,28,68,46,31,57,79,89,62,56,39,55,49,34,87,49,71,39,55,82,65,32,52,35,87,89,64,53,71,72,58,54,50,54,51,52,52,56,60,60,71,65,77,69,90,43,55,41,53,54,53,50,52,51,32,52,51,44,46,50,50,52,48,49,51,55,50,50,47,52,54,58,56,49,63,41,35,43,99,86,69,46,75,39,84,84,43,80,67,79,59,51,62,60,47,55,60,55,46,71,73,49,67,32,64,69,58,37,49,55,52,51,56,51,50,53,55,49,50,53,53,53,52,49,48,52,50,53,52,50,50,50,51,53,52,52,51,53,52,53,51,51,53,51,52,52,51,53,51,52,51,53,48,54,52,51,52,51,50,53,52,51,51,53,51,51,51,52,52,50,53,51,50,53,52,51,52,51,51,52,52,53,51,52,52,50,52,49,51,52,51,52,52,52,51,50,51,52,52,51,50,51,50,48,52,51,50,49,51,52,50,52,53,51,51,51,51,49,50,53,52,49,50,53,52,52,56,59,61,74,75,116